Protein AF-A0A6G3XRB5-F1 (afdb_monomer)

Mean predicted aligned error: 2.48 Å

Sequence (233 aa):
ESYVLSGRMADSFVRLNTMAQAYRQQGTGLTGNTGLRDAVLTGLEHLNTQVYNDGQARYGNWYSWQIGAPQALLDVCVLMYDAIAPERRARYCAAVDHFVPDSAVASYTGTSTGANRVDLCRVLALRGVVGGSAAKIALARDALSPVFPLVTRGDGLYADGSFIQHTTVPYTGSYGSVMLGGLGLLFALLKGSAWEVTDPKRQVVFDAVENAWAPFLFNGLVMDSVAGRAISR

InterPro domains:
  IPR008929 Chondroitin AC/alginate lyase [G3DSA:1.50.10.100] (2-233)
  IPR008929 Chondroitin AC/alginate lyase [SSF48230] (6-233)
  IPR012970 Polysaccharide lyase 8, N-terminal alpha-helical [PF08124] (10-233)
  IPR038970 Polysaccharide lyase 8 [PTHR38481] (11-233)

Organism: NCBI:txid2706086

Foldseek 3Di:
DFQVVLVVLLVLLVVLLVLLCLCPDPPNVNPVPVVSLVVSQVSLVCSAVPPQFLVDDDTHDLCSQQFRNLLSLLSSCVSCVVVHDPVSLVRSLSSNCNSLPLVVLVDCDDQCHQLSVLRNLSSQLSSCVSVVNPVSNLSSLVSCLVQLDADPFFAHAHPQQFGDHPGHAQACQHSVVSRLVSVVVSQVVCPPHPSHNPNPSVVSSVVSVVRHFVVQDDPRDGDVSRNPPVVVD

Radius of gyration: 18.39 Å; Cα contacts (8 Å, |Δi|>4): 326; chains: 1; bounding box: 44×40×47 Å

Secondary structure (DSSP, 8-state):
-HHHHHHHHHHHHHHHHHHHHHHHSTTSS-TT-HHHHHHHHHHHHHHHHHTSSTTPPP-S-HHIIIIIHHHHHHHHHHHTGGGS-HHHHHHHHHHHHHHS-GGGGTSSSTTSSHHHHHHHHHHHHHHHHHTT-HHHHHHHHHTTGGGSS-BSSSSEEBTTS-EEETTTEE-IIIIIHHHHHHHHHHHHHHTTSTT----TTHHHHHHHIIIIIGGGEETTEEPGGGTGGGGG-

Nearest PDB structures (foldseek):
  2wda-assembly1_A  TM=9.994E-01  e=4.866E-22  Streptomyces violaceoruber
  2x03-assembly1_A  TM=9.430E-01  e=5.916E-22  Streptomyces coelicolor A3(2)
  1rwh-assembly1_A  TM=9.583E-01  e=2.646E-18  Paenarthrobacter aurescens
  1rw9-assembly1_A  TM=9.645E-01  e=3.725E-18  Paenarthrobacter aurescens
  8fnx-assembly1_A  TM=9.012E-01  e=1.079E-15  Cutibacterium acnes HL110PA3

pLDDT: mean 98.13, std 1.86, range [74.94, 98.94]

Solvent-accessible surface area (backbone atoms only — not comparable to full-atom values): 12400 Å² total; per-residue (Å²): 110,54,47,58,52,26,44,53,55,16,52,50,30,44,52,41,28,54,52,40,48,36,32,68,36,81,93,59,90,35,51,73,38,61,70,60,51,51,51,41,57,50,50,51,51,50,43,33,78,73,65,58,34,66,87,55,82,89,61,54,41,65,55,25,59,43,34,50,22,44,44,27,46,43,52,30,45,63,69,38,44,93,77,46,54,70,71,57,52,50,52,54,44,44,16,43,42,60,59,48,38,77,69,60,58,72,51,86,46,89,81,20,42,46,31,46,29,37,45,42,26,52,34,36,29,46,46,11,64,77,64,72,33,69,66,39,31,46,50,20,45,60,54,46,59,81,56,36,55,69,39,94,68,48,54,26,41,30,89,85,27,50,32,29,39,90,55,75,38,51,18,42,55,39,54,39,45,49,28,54,53,43,47,54,52,50,53,61,72,24,54,92,49,101,53,39,78,74,62,76,50,55,52,50,59,61,57,32,47,67,56,36,48,48,82,43,50,56,101,88,42,63,48,66,88,21,25,54,82,60,79,81,114

Structure (mmCIF, N/CA/C/O backbone):
data_AF-A0A6G3XRB5-F1
#
_entry.id   AF-A0A6G3XRB5-F1
#
loop_
_atom_site.group_PDB
_atom_site.id
_atom_site.type_symbol
_atom_site.label_atom_id
_atom_site.label_alt_id
_atom_site.label_comp_id
_atom_site.label_asym_id
_atom_site.label_entity_id
_atom_site.label_seq_id
_atom_site.pdbx_PDB_ins_code
_atom_site.Cartn_x
_atom_site.Cartn_y
_atom_site.Cartn_z
_atom_site.occupancy
_atom_site.B_iso_or_equiv
_atom_site.auth_seq_id
_atom_site.auth_comp_id
_atom_site.auth_asym_id
_atom_site.auth_atom_id
_atom_site.pdbx_PDB_model_num
ATOM 1 N N . GLU A 1 1 ? 14.505 14.590 14.395 1.00 74.94 1 GLU A N 1
ATOM 2 C CA . GLU A 1 1 ? 13.303 14.397 15.243 1.00 74.94 1 GLU A CA 1
ATOM 3 C C . GLU A 1 1 ? 12.030 14.121 14.442 1.00 74.94 1 GLU A C 1
ATOM 5 O O . GLU A 1 1 ? 11.463 13.050 14.606 1.00 74.94 1 GLU A O 1
ATOM 10 N N . SER A 1 2 ? 11.614 14.991 13.513 1.00 87.25 2 SER A N 1
ATOM 11 C CA . SER A 1 2 ? 10.353 14.824 12.754 1.00 87.25 2 SER A CA 1
ATOM 12 C C . SER A 1 2 ? 10.207 13.486 11.993 1.00 87.25 2 SER A C 1
ATOM 14 O O . SER A 1 2 ? 9.140 12.880 12.031 1.00 87.25 2 SER A O 1
ATOM 16 N N . TYR A 1 3 ? 11.282 12.956 11.387 1.00 92.69 3 TYR A N 1
ATOM 17 C CA . TYR A 1 3 ? 11.266 11.632 10.730 1.00 92.69 3 TYR A CA 1
ATOM 18 C C . TYR A 1 3 ? 11.006 10.479 11.713 1.00 92.69 3 TYR A C 1
ATOM 20 O O . TYR A 1 3 ? 10.279 9.539 11.391 1.00 92.69 3 TYR A O 1
ATOM 28 N N . VAL A 1 4 ? 11.569 10.568 12.922 1.00 95.38 4 VAL A N 1
ATOM 29 C CA . VAL A 1 4 ? 11.348 9.584 13.992 1.00 95.38 4 VAL A CA 1
ATOM 30 C C . VAL A 1 4 ? 9.899 9.651 14.464 1.00 95.38 4 VAL A C 1
ATOM 32 O O . VAL A 1 4 ? 9.275 8.613 14.650 1.00 95.38 4 VAL A O 1
ATOM 35 N N . LEU A 1 5 ? 9.338 10.856 14.605 1.00 95.88 5 LEU A N 1
ATOM 36 C CA . LEU A 1 5 ? 7.940 11.041 15.001 1.00 95.88 5 LEU A CA 1
ATOM 37 C C . LEU A 1 5 ? 6.971 10.464 13.961 1.00 95.88 5 LEU A C 1
ATOM 39 O O . LEU A 1 5 ? 6.085 9.696 14.326 1.00 95.88 5 LEU A O 1
ATOM 43 N N . SER A 1 6 ? 7.180 10.743 12.669 1.00 97.38 6 SER A N 1
ATOM 44 C CA . SER A 1 6 ? 6.361 10.143 11.606 1.00 97.38 6 SER A CA 1
ATOM 45 C C . SER A 1 6 ? 6.498 8.616 11.567 1.00 97.38 6 SER A C 1
ATOM 47 O O . SER A 1 6 ? 5.518 7.916 11.327 1.00 97.38 6 SER A O 1
ATOM 49 N N . GLY A 1 7 ? 7.693 8.084 11.856 1.00 97.69 7 GLY A N 1
ATOM 50 C CA . GLY A 1 7 ? 7.920 6.643 12.003 1.00 97.69 7 GLY A CA 1
ATOM 51 C C . GLY A 1 7 ? 7.103 6.043 13.148 1.00 97.69 7 GLY A C 1
ATOM 52 O O . GLY A 1 7 ? 6.315 5.134 12.923 1.00 97.69 7 GLY A O 1
ATOM 53 N N . ARG A 1 8 ? 7.193 6.629 14.349 1.00 97.62 8 ARG A N 1
ATOM 54 C CA . ARG A 1 8 ? 6.442 6.187 15.538 1.00 97.62 8 ARG A CA 1
ATOM 55 C C . ARG A 1 8 ? 4.925 6.238 15.348 1.00 97.62 8 ARG A C 1
ATOM 57 O O . ARG A 1 8 ? 4.211 5.393 15.888 1.00 97.62 8 ARG A O 1
ATOM 64 N N . MET A 1 9 ? 4.429 7.218 14.592 1.00 97.94 9 MET A N 1
ATOM 65 C CA . MET A 1 9 ? 3.017 7.288 14.211 1.00 97.94 9 MET A CA 1
ATOM 66 C C . MET A 1 9 ? 2.613 6.058 13.384 1.00 97.94 9 MET A C 1
ATOM 68 O O . MET A 1 9 ? 1.653 5.379 13.742 1.00 97.94 9 MET A O 1
ATOM 72 N N . ALA A 1 10 ? 3.383 5.711 12.347 1.00 98.38 10 ALA A N 1
ATOM 73 C CA . ALA A 1 10 ? 3.122 4.512 11.550 1.00 98.38 10 ALA A CA 1
ATOM 74 C C . ALA A 1 10 ? 3.240 3.224 12.390 1.00 98.38 10 ALA A C 1
ATOM 76 O O . ALA A 1 10 ? 2.353 2.374 12.329 1.00 98.38 10 ALA A O 1
ATOM 77 N N . ASP A 1 11 ? 4.263 3.117 13.244 1.00 98.56 11 ASP A N 1
ATOM 78 C CA . ASP A 1 11 ? 4.456 1.966 14.140 1.00 98.56 11 ASP A CA 1
ATOM 79 C C . ASP A 1 11 ? 3.278 1.771 15.109 1.00 98.56 11 ASP A C 1
ATOM 81 O O . ASP A 1 11 ? 2.946 0.644 15.479 1.00 98.56 11 ASP A O 1
ATOM 85 N N . SER A 1 12 ? 2.616 2.860 15.512 1.00 98.69 12 SER A N 1
ATOM 86 C CA . SER A 1 12 ? 1.428 2.789 16.367 1.00 98.69 12 SER A CA 1
ATOM 87 C C . SER A 1 12 ? 0.277 2.076 15.653 1.00 98.69 12 SER A C 1
ATOM 89 O O . SER A 1 12 ? -0.332 1.182 16.238 1.00 98.69 12 SER A O 1
ATOM 91 N N . PHE A 1 13 ? 0.033 2.374 14.372 1.00 98.88 13 PHE A N 1
ATOM 92 C CA . PHE A 1 13 ? -0.949 1.632 13.573 1.00 98.88 13 PHE A CA 1
ATOM 93 C C . PHE A 1 13 ? -0.545 0.171 13.357 1.00 98.88 13 PHE A C 1
ATOM 95 O O . PHE A 1 13 ? -1.403 -0.706 13.422 1.00 98.88 13 PHE A O 1
ATOM 102 N N . VAL A 1 14 ? 0.747 -0.119 13.169 1.00 98.81 14 VAL A N 1
ATOM 103 C CA . VAL A 1 14 ? 1.240 -1.505 13.056 1.00 98.81 14 VAL A CA 1
ATOM 104 C C . VAL A 1 14 ? 0.936 -2.304 14.327 1.00 98.81 14 VAL A C 1
ATOM 106 O O . VAL A 1 14 ? 0.430 -3.419 14.238 1.00 98.81 14 VAL A O 1
ATOM 109 N N . ARG A 1 15 ? 1.153 -1.729 15.517 1.00 98.94 15 ARG A N 1
ATOM 110 C CA . ARG A 1 15 ? 0.808 -2.387 16.793 1.00 98.94 15 ARG A CA 1
ATOM 111 C C . ARG A 1 15 ? -0.693 -2.633 16.933 1.00 98.94 15 ARG A C 1
ATOM 113 O O . ARG A 1 15 ? -1.093 -3.708 17.375 1.00 98.94 15 ARG A O 1
ATOM 120 N N . LEU A 1 16 ? -1.522 -1.671 16.522 1.00 98.94 16 LEU A N 1
ATOM 121 C CA . LEU A 1 16 ? -2.977 -1.844 16.496 1.00 98.94 16 LEU A CA 1
ATOM 122 C C . LEU A 1 16 ? -3.398 -2.951 15.518 1.00 98.94 16 LEU A C 1
ATOM 124 O O . LEU A 1 16 ? -4.294 -3.728 15.841 1.00 98.94 16 LEU A O 1
ATOM 128 N N . ASN A 1 17 ? -2.720 -3.088 14.374 1.00 98.88 17 ASN A N 1
ATOM 129 C CA . ASN A 1 17 ? -2.928 -4.199 13.442 1.00 98.88 17 ASN A CA 1
ATOM 130 C C . ASN A 1 17 ? -2.580 -5.552 14.077 1.00 98.88 17 ASN A C 1
ATOM 132 O O . ASN A 1 17 ? -3.391 -6.473 14.024 1.00 98.88 17 ASN A O 1
ATOM 136 N N . THR A 1 18 ? -1.446 -5.665 14.776 1.00 98.88 18 THR A N 1
ATOM 137 C CA . THR A 1 18 ? -1.104 -6.882 15.535 1.00 98.88 18 THR A CA 1
ATOM 138 C C . THR A 1 18 ? -2.191 -7.241 16.555 1.00 98.88 18 THR A C 1
ATOM 140 O O . THR A 1 18 ? -2.587 -8.401 16.663 1.00 98.88 18 THR A O 1
ATOM 143 N N . MET A 1 19 ? -2.721 -6.253 17.282 1.00 98.88 19 MET A N 1
ATOM 144 C CA . MET A 1 19 ? -3.814 -6.461 18.239 1.00 98.88 19 MET A CA 1
ATOM 145 C C . MET A 1 19 ? -5.116 -6.899 17.547 1.00 98.88 19 MET A C 1
ATOM 147 O O . MET A 1 19 ? -5.782 -7.821 18.018 1.00 98.88 19 MET A O 1
ATOM 151 N N . ALA A 1 20 ? -5.464 -6.297 16.407 1.00 98.81 20 ALA A N 1
ATOM 152 C CA . ALA A 1 20 ? -6.630 -6.684 15.614 1.00 98.81 20 ALA A CA 1
ATOM 153 C C . ALA A 1 20 ? -6.511 -8.123 15.075 1.00 98.81 20 AL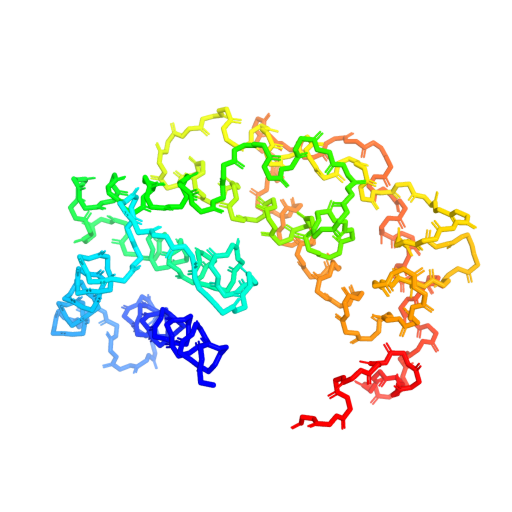A A C 1
ATOM 155 O O . ALA A 1 20 ? -7.478 -8.886 15.118 1.00 98.81 20 ALA A O 1
ATOM 156 N N . GLN A 1 21 ? -5.318 -8.530 14.632 1.00 98.81 21 GLN A N 1
ATOM 157 C CA . GLN A 1 21 ? -5.034 -9.910 14.233 1.00 98.81 21 GLN A CA 1
ATOM 158 C C . GLN A 1 21 ? -5.168 -10.874 15.416 1.00 98.81 21 GLN A C 1
ATOM 160 O O . GLN A 1 21 ? -5.816 -11.911 15.284 1.00 98.81 21 GLN A O 1
ATOM 165 N N . ALA A 1 22 ? -4.626 -10.526 16.589 1.00 98.69 22 ALA A N 1
ATOM 166 C CA . ALA A 1 22 ? -4.772 -11.335 17.799 1.00 98.69 22 ALA A CA 1
ATOM 167 C C . ALA A 1 22 ? -6.248 -11.515 18.204 1.00 98.69 22 ALA A C 1
ATOM 169 O O . ALA A 1 22 ? -6.645 -12.602 18.622 1.00 98.69 22 ALA A O 1
ATOM 170 N N . TYR A 1 23 ? -7.069 -10.478 18.018 1.00 98.62 23 TYR A N 1
ATOM 171 C CA . TYR A 1 23 ? -8.513 -10.519 18.252 1.00 98.62 23 TYR A CA 1
ATOM 172 C C . TYR A 1 23 ? -9.275 -11.407 17.247 1.00 98.62 23 TYR A C 1
ATOM 174 O O . TYR A 1 23 ? -10.257 -12.047 17.626 1.00 98.62 23 TYR A O 1
ATOM 182 N N . ARG A 1 24 ? -8.860 -11.456 15.971 1.00 97.75 24 ARG A N 1
ATOM 183 C CA . ARG A 1 24 ? -9.587 -12.173 14.899 1.00 97.75 24 ARG A CA 1
ATOM 184 C C . ARG A 1 24 ? -9.125 -13.604 14.648 1.00 97.75 24 ARG A C 1
ATOM 186 O O . ARG A 1 24 ? -9.934 -14.421 14.215 1.00 97.75 24 ARG A O 1
ATOM 193 N N . GLN A 1 25 ? -7.854 -13.907 14.876 1.00 98.00 25 GLN A N 1
ATOM 194 C CA . GLN A 1 25 ? -7.292 -15.222 14.577 1.00 98.00 25 GLN A CA 1
ATOM 195 C C . GLN A 1 25 ? -7.549 -16.199 15.723 1.00 98.00 25 GLN A C 1
ATOM 197 O O . GLN A 1 25 ? -7.483 -15.833 16.895 1.00 98.00 25 GLN A O 1
ATOM 202 N N . GLN A 1 26 ? -7.828 -17.454 15.375 1.00 97.94 26 GLN A N 1
ATOM 203 C CA . GLN A 1 26 ? -7.944 -18.547 16.340 1.00 97.94 26 GLN A CA 1
ATOM 204 C C . GLN A 1 26 ? -6.571 -18.895 16.934 1.00 97.94 26 GLN A C 1
ATOM 206 O O . GLN A 1 26 ? -5.541 -18.676 16.301 1.00 97.94 26 GLN A O 1
ATOM 211 N N . GLY A 1 27 ? -6.556 -19.459 18.145 1.00 97.06 27 GLY A N 1
ATOM 212 C CA . GLY A 1 27 ? -5.331 -19.963 18.783 1.00 97.06 27 GLY A CA 1
ATOM 213 C C . GLY A 1 27 ? -4.433 -18.897 19.422 1.00 97.06 27 GLY A C 1
ATOM 214 O O . GLY A 1 27 ? -3.348 -19.219 19.891 1.00 97.06 27 GLY A O 1
ATOM 215 N N . THR A 1 28 ? -4.877 -17.639 19.485 1.00 98.12 28 THR A N 1
ATOM 216 C CA . THR A 1 28 ? -4.097 -16.524 20.057 1.00 98.12 28 THR A CA 1
ATOM 217 C C . THR A 1 28 ? -4.277 -16.372 21.570 1.00 98.12 28 THR A C 1
ATOM 219 O O . THR A 1 28 ? -3.567 -15.592 22.196 1.00 98.12 28 THR A O 1
ATOM 222 N N . GLY A 1 29 ? -5.278 -17.043 22.156 1.00 98.12 29 GLY A N 1
ATOM 223 C CA . GLY A 1 29 ? -5.736 -16.803 23.532 1.00 98.12 29 GLY A CA 1
ATOM 224 C C . GLY A 1 29 ? -6.485 -15.474 23.725 1.00 98.12 29 GLY A C 1
ATOM 225 O O . GLY A 1 29 ? -6.979 -15.200 24.815 1.00 98.12 29 GLY A O 1
ATOM 226 N N . LEU A 1 30 ? -6.596 -14.658 22.670 1.00 98.38 30 LEU A N 1
ATOM 227 C CA . LEU A 1 30 ? -7.246 -13.342 22.668 1.00 98.38 30 LEU A CA 1
ATOM 228 C C . LEU A 1 30 ? -8.381 -13.247 21.637 1.00 98.38 30 LEU A C 1
ATOM 230 O O . LEU A 1 30 ? -8.972 -12.179 21.459 1.00 98.38 30 LEU A O 1
ATOM 234 N N . THR A 1 31 ? -8.705 -14.356 20.972 1.00 98.50 31 THR A N 1
ATOM 235 C CA . THR A 1 31 ? -9.761 -14.431 19.965 1.00 98.50 31 THR A CA 1
ATOM 236 C C . THR A 1 31 ? -11.100 -13.988 20.555 1.00 98.50 31 THR A C 1
ATOM 238 O O . THR A 1 31 ? -11.574 -14.560 21.535 1.00 98.50 31 THR A O 1
ATOM 241 N N . GLY A 1 32 ? -11.716 -12.954 19.979 1.00 97.81 32 GLY A N 1
ATOM 242 C CA . GLY A 1 32 ? -12.991 -12.415 20.464 1.00 97.81 32 GLY A CA 1
ATOM 243 C C . GLY A 1 32 ? -12.918 -11.650 21.795 1.00 97.81 32 GLY A C 1
ATOM 244 O O . GLY A 1 32 ? -13.961 -11.265 22.320 1.00 97.81 32 GLY A O 1
ATOM 245 N N . ASN A 1 33 ? -11.725 -11.385 22.344 1.00 98.62 33 ASN A N 1
ATOM 246 C CA . ASN A 1 33 ? -11.578 -10.647 23.600 1.00 98.62 33 ASN A CA 1
ATOM 247 C C . ASN A 1 33 ? -12.061 -9.188 23.452 1.00 98.62 33 ASN A C 1
ATOM 249 O O . ASN A 1 33 ? -11.469 -8.388 22.724 1.00 98.62 33 ASN A O 1
ATOM 253 N N . THR A 1 34 ? -13.130 -8.829 24.166 1.00 98.31 34 THR A N 1
ATOM 254 C CA . THR A 1 34 ? -13.762 -7.503 24.073 1.00 98.31 34 THR A CA 1
ATOM 255 C C . THR A 1 34 ? -12.896 -6.384 24.644 1.00 98.31 34 THR A C 1
ATOM 257 O O . THR A 1 34 ? -12.884 -5.296 24.079 1.00 98.31 34 THR A O 1
ATOM 260 N N . GLY A 1 35 ? -12.108 -6.648 25.688 1.00 98.69 35 GLY A N 1
ATOM 261 C CA . GLY A 1 35 ? -11.153 -5.674 26.221 1.00 98.69 35 GLY A CA 1
ATOM 262 C C . GLY A 1 35 ? -10.073 -5.304 25.199 1.00 98.69 35 GLY A C 1
ATOM 263 O O . GLY A 1 35 ? -9.759 -4.127 25.026 1.00 98.69 35 GLY A O 1
ATOM 264 N N . LEU A 1 36 ? -9.555 -6.290 24.456 1.00 98.75 36 LEU A N 1
ATOM 265 C CA . LEU A 1 36 ? -8.604 -6.054 23.369 1.00 98.75 36 LEU A CA 1
ATOM 266 C C . LEU A 1 36 ? -9.247 -5.274 22.219 1.00 98.75 36 LEU A C 1
ATOM 268 O O . LEU A 1 36 ? -8.650 -4.320 21.723 1.00 98.75 36 LEU A O 1
ATOM 272 N N . ARG A 1 37 ? -10.474 -5.643 21.824 1.00 98.75 37 ARG A N 1
ATOM 273 C CA . ARG A 1 37 ? -11.255 -4.896 20.829 1.00 98.75 37 ARG A CA 1
ATOM 274 C C . ARG A 1 37 ? -11.366 -3.424 21.225 1.00 98.75 37 ARG A C 1
ATOM 276 O O . ARG A 1 37 ? -11.037 -2.554 20.424 1.00 98.75 37 ARG A O 1
ATOM 283 N N . ASP A 1 38 ? -11.788 -3.148 22.455 1.00 98.81 38 ASP A N 1
ATOM 284 C CA . ASP A 1 38 ? -12.021 -1.785 22.938 1.00 98.81 38 ASP A CA 1
ATOM 285 C C . ASP A 1 38 ? -10.713 -0.981 23.025 1.00 98.81 38 ASP A C 1
ATOM 287 O O . ASP A 1 38 ? -10.691 0.207 22.688 1.00 98.81 38 ASP A O 1
ATOM 291 N N . ALA A 1 39 ? -9.596 -1.633 23.369 1.00 98.88 39 ALA A N 1
ATOM 292 C CA . ALA A 1 39 ? -8.267 -1.028 23.325 1.00 98.88 39 ALA A CA 1
ATOM 293 C C . ALA A 1 39 ? -7.848 -0.640 21.897 1.00 98.88 39 ALA A C 1
ATOM 295 O O . ALA A 1 39 ? -7.346 0.468 21.693 1.00 98.88 39 ALA A O 1
ATOM 296 N N . VAL A 1 40 ? -8.101 -1.496 20.895 1.00 98.88 40 VAL A N 1
ATOM 297 C CA . VAL A 1 40 ? -7.822 -1.152 19.490 1.00 98.88 40 VAL A CA 1
ATOM 298 C C . VAL A 1 40 ? -8.668 0.037 19.042 1.00 98.88 40 VAL A C 1
ATOM 300 O O . VAL A 1 40 ? -8.128 0.999 18.499 1.00 98.88 40 VAL A O 1
ATOM 303 N N . LEU A 1 41 ? -9.977 0.014 19.314 1.00 98.88 41 LEU A N 1
ATOM 304 C CA . LEU A 1 41 ? -10.887 1.102 18.938 1.00 98.88 41 LEU A CA 1
ATOM 305 C C . LEU A 1 41 ? -10.505 2.434 19.599 1.00 98.88 41 LEU A C 1
ATOM 307 O O . LEU A 1 41 ? -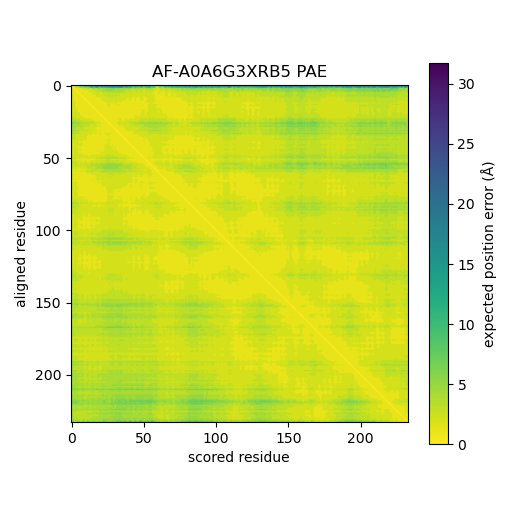10.596 3.485 18.964 1.00 98.88 41 LEU A O 1
ATOM 311 N N . THR A 1 42 ? -10.056 2.392 20.854 1.00 98.81 42 THR A N 1
ATOM 312 C CA . THR A 1 42 ? -9.562 3.570 21.580 1.00 98.81 42 THR A CA 1
ATOM 313 C C . THR A 1 42 ? -8.270 4.100 20.960 1.00 98.81 42 THR A C 1
ATOM 315 O O . THR A 1 42 ? -8.140 5.304 20.745 1.00 98.81 42 THR A O 1
ATOM 318 N N . GLY A 1 43 ? -7.332 3.213 20.615 1.00 98.81 43 GLY A N 1
ATOM 319 C CA . GLY A 1 43 ? -6.079 3.586 19.959 1.00 98.81 43 GLY A CA 1
ATOM 320 C C . GLY A 1 43 ? -6.290 4.219 18.581 1.00 98.81 43 GLY A C 1
ATOM 321 O O . GLY A 1 43 ? -5.684 5.248 18.287 1.00 98.81 43 GLY A O 1
ATOM 322 N N . LEU A 1 44 ? -7.186 3.657 17.761 1.00 98.88 44 LEU A N 1
ATOM 323 C CA . LEU A 1 44 ? -7.545 4.232 16.460 1.00 98.88 44 LEU A CA 1
ATOM 324 C C . LEU A 1 44 ? -8.154 5.629 16.601 1.00 98.88 44 LEU A C 1
ATOM 326 O O . LEU A 1 44 ? -7.770 6.541 15.872 1.00 98.88 44 LEU A O 1
ATOM 330 N N . GLU A 1 45 ? -9.081 5.809 17.545 1.00 98.69 45 GLU A N 1
ATOM 331 C CA . GLU A 1 45 ? -9.708 7.110 17.785 1.00 98.69 45 GLU A CA 1
ATOM 332 C C . GLU A 1 45 ? -8.688 8.146 18.268 1.00 98.69 45 GLU A C 1
ATOM 334 O O . GLU A 1 45 ? -8.677 9.278 17.784 1.00 98.69 45 GLU A O 1
ATOM 339 N N . HIS A 1 46 ? -7.779 7.763 19.165 1.00 98.69 46 HIS A N 1
ATOM 340 C CA . HIS A 1 46 ? -6.707 8.647 19.611 1.00 98.69 46 HIS A CA 1
ATOM 341 C C . HIS A 1 46 ? -5.796 9.064 18.447 1.00 98.69 46 HIS A C 1
ATOM 343 O O . HIS A 1 46 ? -5.565 10.253 18.242 1.00 98.69 46 HIS A O 1
ATOM 349 N N . LEU A 1 47 ? -5.320 8.109 17.641 1.00 98.56 47 LEU A N 1
ATOM 350 C CA . LEU A 1 47 ? -4.449 8.421 16.506 1.00 98.56 47 LEU A CA 1
ATOM 351 C C . LEU A 1 47 ? -5.155 9.286 15.464 1.00 98.56 47 LEU A C 1
ATOM 353 O O . LEU A 1 47 ? -4.551 10.239 14.978 1.00 98.56 47 LEU A O 1
ATOM 357 N N . ASN A 1 48 ? -6.417 8.998 15.138 1.00 98.69 48 ASN A N 1
ATOM 358 C CA . ASN A 1 48 ? -7.172 9.809 14.190 1.00 98.69 48 ASN A CA 1
ATOM 359 C C . ASN A 1 48 ? -7.371 11.232 14.719 1.00 98.69 48 ASN A C 1
ATOM 361 O O . ASN A 1 48 ? -6.987 12.183 14.050 1.00 98.69 48 ASN A O 1
ATOM 365 N N . THR A 1 49 ? -7.877 11.395 15.942 1.00 98.12 49 THR A N 1
ATOM 366 C CA . THR A 1 49 ? -8.159 12.728 16.502 1.00 98.12 49 THR A CA 1
ATOM 367 C C . THR A 1 49 ? -6.907 13.580 16.711 1.00 98.12 49 THR A C 1
ATOM 369 O O . THR A 1 49 ? -6.985 14.794 16.560 1.00 98.12 49 THR A O 1
ATOM 372 N N . GLN A 1 50 ? -5.762 12.973 17.039 1.00 97.50 50 GLN A N 1
ATOM 373 C CA . GLN A 1 50 ? -4.556 13.721 17.412 1.00 97.50 50 GLN A CA 1
ATOM 374 C C . GLN A 1 50 ? -3.512 13.849 16.298 1.00 97.50 50 GLN A C 1
ATOM 376 O O . GLN A 1 50 ? -2.730 14.797 16.323 1.00 97.50 50 GLN A O 1
ATOM 381 N N . VAL A 1 51 ? -3.427 12.893 15.362 1.00 96.88 51 VAL A N 1
ATOM 382 C CA . VAL A 1 51 ? -2.267 12.806 14.452 1.00 96.88 51 VAL A CA 1
ATOM 383 C C . VAL A 1 51 ? -2.638 12.519 12.998 1.00 96.88 51 VAL A C 1
ATOM 385 O O . VAL A 1 51 ? -2.138 13.195 12.108 1.00 96.88 51 VAL A O 1
ATOM 388 N N . TYR A 1 52 ? -3.472 11.517 12.725 1.00 98.56 52 TYR A N 1
ATOM 389 C CA . TYR A 1 52 ? -3.773 11.045 11.369 1.00 98.56 52 TYR A CA 1
ATOM 390 C C . TYR A 1 52 ? -5.237 11.339 11.000 1.00 98.56 52 TYR A C 1
ATOM 392 O O . TYR A 1 52 ? -6.089 10.446 10.993 1.00 98.56 52 TYR A O 1
ATOM 400 N N . ASN A 1 53 ? -5.524 12.613 10.720 1.00 98.62 53 ASN A N 1
ATOM 401 C CA . ASN A 1 53 ? -6.818 13.122 10.247 1.00 98.62 53 ASN A CA 1
ATOM 402 C C . ASN A 1 53 ? -6.664 14.026 9.015 1.00 98.62 53 ASN A C 1
ATOM 404 O O . ASN A 1 53 ? -5.560 14.417 8.641 1.00 98.62 53 ASN A O 1
ATOM 408 N N . ASP A 1 54 ? -7.800 14.357 8.408 1.00 97.81 54 ASP A N 1
ATOM 409 C CA . ASP A 1 54 ? -7.951 15.194 7.215 1.00 97.81 54 ASP A CA 1
ATOM 410 C C . ASP A 1 54 ? -7.707 16.699 7.446 1.00 97.81 54 ASP A C 1
ATOM 412 O O . ASP A 1 54 ? -7.623 17.464 6.489 1.00 97.81 54 ASP A O 1
ATOM 416 N N . GLY A 1 55 ? -7.528 17.135 8.696 1.00 97.00 55 GLY A N 1
ATOM 417 C CA . GLY A 1 55 ? -7.121 18.500 9.040 1.00 97.00 55 GLY A CA 1
ATOM 418 C C . GLY A 1 55 ? -5.611 18.681 9.220 1.00 97.00 55 GLY A C 1
ATOM 419 O O . GLY A 1 55 ? -5.143 19.807 9.397 1.00 97.00 55 GLY A O 1
ATOM 420 N N . GLN A 1 56 ? -4.828 17.599 9.198 1.00 96.06 56 GLN A N 1
ATOM 421 C CA . GLN A 1 56 ? -3.429 17.633 9.617 1.00 96.06 56 GLN A CA 1
ATOM 422 C C . GLN A 1 56 ? -2.459 17.775 8.436 1.00 96.06 56 GLN A C 1
ATOM 424 O O . GLN A 1 56 ? -2.512 17.037 7.454 1.00 96.06 56 GLN A O 1
ATOM 429 N N . ALA A 1 57 ? -1.487 18.682 8.556 1.00 96.44 57 ALA A N 1
ATOM 430 C CA . ALA A 1 57 ? -0.368 18.753 7.620 1.00 96.44 57 ALA A CA 1
ATOM 431 C C . ALA A 1 57 ? 0.670 17.662 7.915 1.00 96.44 57 ALA A C 1
ATOM 433 O O . ALA A 1 57 ? 1.021 17.397 9.071 1.00 96.44 57 ALA A O 1
ATOM 434 N N . ARG A 1 58 ? 1.207 17.066 6.848 1.00 95.94 58 ARG A N 1
ATOM 435 C CA . ARG A 1 58 ? 2.268 16.064 6.934 1.00 95.94 58 ARG A CA 1
ATOM 436 C C . ARG A 1 58 ? 3.570 16.662 7.469 1.00 95.94 58 ARG A C 1
ATOM 438 O O . ARG A 1 58 ? 3.973 17.746 7.062 1.00 95.94 58 ARG A O 1
ATOM 445 N N . TYR A 1 59 ? 4.295 15.884 8.266 1.00 96.81 59 TYR A N 1
ATOM 446 C CA . TYR A 1 59 ? 5.669 16.178 8.676 1.00 96.81 59 TYR A CA 1
ATOM 447 C C . TYR A 1 59 ? 6.573 14.945 8.548 1.00 96.81 59 TYR A C 1
ATOM 449 O O . TYR A 1 59 ? 6.102 13.809 8.523 1.00 96.81 59 TYR A O 1
ATOM 457 N N . GLY A 1 60 ? 7.886 15.149 8.502 1.00 97.69 60 GLY A N 1
ATOM 458 C CA . GLY A 1 60 ? 8.850 14.051 8.506 1.00 97.69 60 GLY A CA 1
ATOM 459 C C . GLY A 1 60 ? 8.821 13.224 7.220 1.00 97.69 60 GLY A C 1
ATOM 460 O O . GLY A 1 60 ? 8.782 13.767 6.117 1.00 97.69 60 GLY A O 1
ATOM 461 N N . ASN A 1 61 ? 8.876 11.902 7.356 1.00 98.00 61 ASN A N 1
ATOM 462 C CA . ASN A 1 61 ? 8.990 10.999 6.219 1.00 98.00 61 ASN A CA 1
ATOM 463 C C . ASN A 1 61 ? 7.642 10.812 5.510 1.00 98.00 61 ASN A C 1
ATOM 465 O O . ASN A 1 61 ? 6.706 10.276 6.100 1.00 98.00 61 ASN A O 1
ATOM 469 N N . TRP A 1 62 ? 7.565 11.163 4.223 1.00 98.31 62 TRP A N 1
ATOM 470 C CA . TRP A 1 62 ? 6.358 11.002 3.407 1.00 98.31 62 TRP A CA 1
ATOM 471 C C . TRP A 1 62 ? 5.790 9.575 3.436 1.00 98.31 62 TRP A C 1
ATOM 473 O O . TRP A 1 62 ? 4.573 9.405 3.527 1.00 98.31 62 TRP A O 1
ATOM 483 N N . TYR A 1 63 ? 6.675 8.571 3.433 1.00 98.50 63 TYR A N 1
ATOM 484 C CA . TYR A 1 63 ? 6.323 7.152 3.410 1.00 98.50 63 TYR A CA 1
ATOM 485 C C . TYR A 1 63 ? 5.431 6.770 4.593 1.00 98.50 63 TYR A C 1
ATOM 487 O O . TYR A 1 63 ? 4.454 6.045 4.427 1.00 98.50 63 TYR A O 1
ATOM 495 N N . SER A 1 64 ? 5.721 7.299 5.786 1.00 98.69 64 SER A N 1
ATOM 496 C CA . SER A 1 64 ? 4.937 7.011 6.988 1.00 98.69 64 SER A CA 1
ATOM 497 C C . SER A 1 64 ? 3.473 7.411 6.832 1.00 98.69 64 SER A C 1
ATOM 499 O O . SER A 1 64 ? 2.602 6.716 7.337 1.00 98.69 64 SER A O 1
ATOM 501 N N . TRP A 1 65 ? 3.198 8.500 6.114 1.00 98.75 65 TRP A N 1
ATOM 502 C CA . TRP A 1 65 ? 1.851 9.053 5.972 1.00 98.75 65 TRP A CA 1
ATOM 503 C C . TRP A 1 65 ? 1.077 8.486 4.796 1.00 98.75 65 TRP A C 1
ATOM 505 O O . TRP A 1 65 ? -0.146 8.423 4.859 1.00 98.75 65 TRP A O 1
ATOM 515 N N . GLN A 1 66 ? 1.776 8.119 3.723 1.00 98.88 66 GLN A N 1
ATOM 516 C CA . GLN A 1 66 ? 1.136 7.699 2.476 1.00 98.88 66 GLN A CA 1
ATOM 517 C C . GLN A 1 66 ? 1.150 6.185 2.263 1.00 98.88 66 GLN A C 1
ATOM 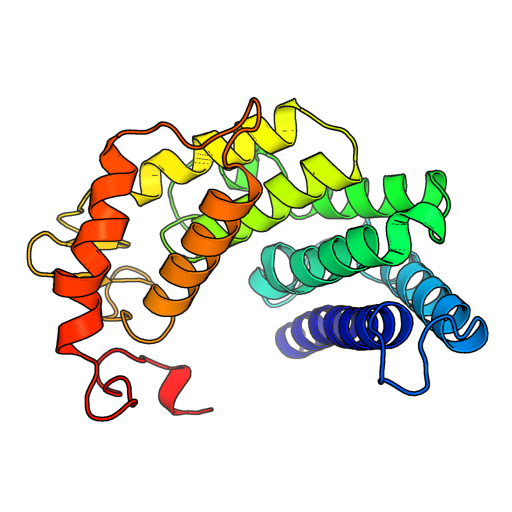519 O O . GLN A 1 66 ? 0.373 5.689 1.458 1.00 98.88 66 GLN A O 1
ATOM 524 N N . ILE A 1 67 ? 2.013 5.453 2.971 1.00 98.88 67 ILE A N 1
ATOM 525 C CA . ILE A 1 67 ? 2.159 4.002 2.821 1.00 98.88 67 ILE A CA 1
ATOM 526 C C . ILE A 1 67 ? 2.067 3.317 4.187 1.00 98.88 67 ILE A C 1
ATOM 528 O O . ILE A 1 67 ? 1.098 2.610 4.444 1.00 98.88 67 ILE A O 1
ATOM 532 N N . GLY A 1 68 ? 3.016 3.570 5.094 1.00 98.50 68 GLY A N 1
ATOM 533 C CA . GLY A 1 68 ? 3.142 2.812 6.346 1.00 98.50 68 GLY A CA 1
ATOM 534 C C . GLY A 1 68 ? 1.888 2.844 7.230 1.00 98.50 68 GLY A C 1
ATOM 535 O O . GLY A 1 68 ? 1.289 1.804 7.499 1.00 98.50 68 GLY A O 1
ATOM 536 N N . ALA A 1 69 ? 1.471 4.037 7.661 1.00 98.81 69 ALA A N 1
ATOM 537 C CA . ALA A 1 69 ? 0.274 4.209 8.481 1.00 98.81 69 ALA A CA 1
ATOM 538 C C . ALA A 1 69 ? -1.027 3.786 7.775 1.00 98.81 69 ALA A C 1
ATOM 540 O O . ALA A 1 69 ? -1.760 2.987 8.360 1.00 98.81 69 ALA A O 1
ATOM 541 N N . PRO A 1 70 ? -1.341 4.251 6.544 1.00 98.88 70 PRO A N 1
ATOM 542 C CA . PRO A 1 70 ? -2.616 3.918 5.918 1.00 98.88 70 PRO A CA 1
ATOM 543 C C . PRO A 1 70 ? -2.758 2.431 5.588 1.00 98.88 70 PRO A C 1
ATOM 545 O O . PRO A 1 70 ? -3.862 1.911 5.712 1.00 98.88 70 PRO A O 1
ATOM 548 N N . GLN A 1 71 ? -1.683 1.718 5.228 1.00 98.88 71 GLN A N 1
ATOM 549 C CA . GLN A 1 71 ? -1.767 0.267 5.029 1.00 98.88 71 GLN A CA 1
ATOM 550 C C . GLN A 1 71 ? -2.185 -0.447 6.321 1.00 98.88 71 GLN A C 1
ATOM 552 O O . GLN A 1 71 ? -3.152 -1.204 6.314 1.00 98.88 71 GLN A O 1
ATOM 557 N N . ALA A 1 72 ? -1.518 -0.155 7.443 1.00 98.88 72 ALA A N 1
ATOM 558 C CA . ALA A 1 72 ? -1.853 -0.766 8.727 1.00 98.88 72 ALA A CA 1
ATOM 559 C C . ALA A 1 72 ? -3.246 -0.344 9.237 1.00 98.88 72 ALA A C 1
ATOM 561 O O . ALA A 1 72 ? -3.991 -1.180 9.743 1.00 98.88 72 ALA A O 1
ATOM 562 N N . LEU A 1 73 ? -3.629 0.926 9.067 1.00 98.94 73 LEU A N 1
ATOM 563 C CA . LEU A 1 73 ? -4.967 1.423 9.403 1.00 98.94 73 LEU A CA 1
ATOM 564 C C . LEU A 1 73 ? -6.062 0.684 8.620 1.00 98.94 73 LEU A C 1
ATOM 566 O O . LEU A 1 73 ? -7.063 0.268 9.203 1.00 98.94 73 LEU A O 1
ATOM 570 N N . LEU A 1 74 ? -5.889 0.523 7.308 1.00 98.94 74 LEU A N 1
ATOM 571 C CA . LEU A 1 74 ? -6.880 -0.133 6.459 1.00 98.94 74 LEU A CA 1
ATOM 572 C C . LEU A 1 74 ? -6.974 -1.635 6.746 1.00 98.94 74 LEU A C 1
ATOM 574 O O . LEU A 1 74 ? -8.087 -2.157 6.787 1.00 98.94 74 LEU A O 1
ATOM 578 N N . ASP A 1 75 ? -5.856 -2.306 7.036 1.00 98.88 75 ASP A N 1
ATOM 579 C CA . ASP A 1 75 ? -5.863 -3.703 7.492 1.00 98.88 75 ASP A CA 1
ATOM 580 C C . ASP A 1 75 ? -6.683 -3.857 8.789 1.00 98.88 75 ASP A C 1
ATOM 582 O O . ASP A 1 75 ? -7.543 -4.737 8.881 1.00 98.88 75 ASP A O 1
ATOM 586 N N . VAL A 1 76 ? -6.500 -2.957 9.768 1.00 98.94 76 VAL A N 1
ATOM 587 C CA . VAL A 1 76 ? -7.320 -2.935 10.996 1.00 98.94 76 VAL A CA 1
ATOM 588 C C . VAL A 1 76 ? -8.796 -2.713 10.665 1.00 98.94 76 VAL A C 1
ATOM 590 O O . VAL A 1 76 ? -9.658 -3.397 11.220 1.00 98.94 76 VAL A O 1
ATOM 593 N N . CYS A 1 77 ? -9.105 -1.790 9.748 1.00 98.88 77 CYS A N 1
ATOM 594 C CA . CYS A 1 77 ? -10.482 -1.521 9.335 1.00 98.88 77 CYS A CA 1
ATOM 595 C C . CYS A 1 77 ? -11.153 -2.743 8.700 1.00 98.88 77 CYS A C 1
ATOM 597 O O . CYS A 1 77 ? -12.337 -2.962 8.941 1.00 98.88 77 CYS A O 1
ATOM 599 N N . VAL A 1 78 ? -10.419 -3.546 7.925 1.00 98.62 78 VAL A N 1
ATOM 600 C CA . VAL A 1 78 ? -10.926 -4.809 7.367 1.00 98.62 78 VAL A CA 1
ATOM 601 C C . VAL A 1 78 ? -11.149 -5.836 8.478 1.00 98.62 78 VAL A C 1
ATOM 603 O O . VAL A 1 78 ? -12.229 -6.413 8.580 1.00 98.62 78 VAL A O 1
ATOM 606 N N . LEU A 1 79 ? -10.158 -6.044 9.350 1.00 98.69 79 LEU A N 1
ATOM 607 C CA . LEU A 1 79 ? -10.228 -7.043 10.423 1.00 98.69 79 LEU A CA 1
ATOM 608 C C . LEU A 1 79 ? -11.324 -6.745 11.455 1.00 98.69 79 LEU A C 1
ATOM 610 O O . LEU A 1 79 ? -11.892 -7.668 12.039 1.00 98.69 79 LEU A O 1
ATOM 614 N N . MET A 1 80 ? -11.613 -5.467 11.692 1.00 98.44 80 MET A N 1
ATOM 615 C CA . MET A 1 80 ? -12.541 -5.002 12.724 1.00 98.44 80 MET A CA 1
ATOM 616 C C . MET A 1 80 ? -13.765 -4.283 12.154 1.00 98.44 80 MET A C 1
ATOM 618 O O . MET A 1 80 ? -14.403 -3.523 12.880 1.00 98.44 80 MET A O 1
ATOM 622 N N . TYR A 1 81 ? -14.103 -4.520 10.883 1.00 98.50 81 TYR A N 1
ATOM 623 C CA . TYR A 1 81 ? -15.118 -3.755 10.154 1.00 98.50 81 TYR A CA 1
ATOM 624 C C . TYR A 1 81 ? -16.422 -3.572 10.942 1.00 98.50 81 TYR A C 1
ATOM 626 O O . TYR A 1 81 ? -16.839 -2.439 11.179 1.00 98.50 81 TYR A O 1
ATOM 634 N N . ASP A 1 82 ? -16.999 -4.669 11.438 1.00 97.06 82 ASP A N 1
ATOM 635 C CA . ASP A 1 82 ? -18.271 -4.664 12.177 1.00 97.06 82 ASP A CA 1
ATOM 636 C C . ASP A 1 82 ? -18.169 -4.036 13.576 1.00 97.06 82 ASP A C 1
ATOM 638 O O . ASP A 1 82 ? -19.164 -3.570 14.126 1.00 97.06 82 ASP A O 1
ATOM 642 N N . ALA A 1 83 ? -16.971 -4.014 14.165 1.00 98.06 83 ALA A N 1
ATOM 643 C CA . ALA A 1 83 ? -16.732 -3.436 15.487 1.00 98.06 83 ALA A CA 1
ATOM 644 C C . ALA A 1 83 ? -16.479 -1.920 15.438 1.00 98.06 83 ALA A C 1
ATOM 646 O O . ALA A 1 83 ? -16.666 -1.233 16.442 1.00 98.06 83 ALA A O 1
ATOM 647 N N . ILE A 1 84 ? -16.033 -1.388 14.298 1.00 98.56 84 ILE A N 1
ATOM 648 C CA . ILE A 1 84 ? -15.809 0.048 14.119 1.00 98.56 84 ILE A CA 1
ATOM 649 C C . ILE A 1 84 ? -17.117 0.680 13.646 1.00 98.56 84 ILE A C 1
ATOM 651 O O . ILE A 1 84 ? -17.634 0.304 12.602 1.00 98.56 84 ILE A O 1
ATOM 655 N N . ALA A 1 85 ? -17.632 1.675 14.370 1.00 98.25 85 ALA A N 1
ATOM 656 C CA . ALA A 1 85 ? -18.845 2.386 13.965 1.00 98.25 85 ALA A CA 1
ATOM 657 C C . ALA A 1 85 ? -18.703 3.017 12.555 1.00 98.25 85 ALA A C 1
ATOM 659 O O . ALA A 1 85 ? -17.620 3.528 12.235 1.00 98.25 85 ALA A O 1
ATOM 660 N N . PRO A 1 86 ? -19.761 3.024 11.717 1.00 98.31 86 PRO A N 1
ATOM 661 C CA . PRO A 1 86 ? -19.705 3.556 10.352 1.00 98.31 86 PRO A CA 1
ATOM 662 C C . PRO A 1 86 ? -19.135 4.976 10.256 1.00 98.31 86 PRO A C 1
ATOM 664 O O . PRO A 1 86 ? -18.335 5.264 9.367 1.00 98.31 86 PRO A O 1
ATOM 667 N N . GLU A 1 87 ? -19.469 5.842 11.211 1.00 98.25 87 GLU A N 1
ATOM 668 C CA . GLU A 1 87 ? -19.019 7.233 11.264 1.00 98.25 87 GLU A CA 1
ATOM 669 C C . GLU A 1 87 ? -17.506 7.319 11.504 1.00 98.25 87 GLU A C 1
ATOM 671 O O . GLU A 1 87 ? -16.821 8.149 10.906 1.00 98.25 87 GLU A O 1
ATOM 676 N N . ARG A 1 88 ? -16.955 6.425 12.338 1.00 98.44 88 ARG A N 1
ATOM 677 C CA . ARG A 1 88 ? -15.504 6.327 12.563 1.00 98.44 88 ARG A CA 1
ATOM 678 C C . ARG A 1 88 ? -14.794 5.798 11.321 1.00 98.44 88 ARG A C 1
ATOM 680 O O . ARG A 1 88 ? -13.791 6.377 10.913 1.00 98.44 88 ARG A O 1
ATOM 687 N N . ARG A 1 89 ? -15.340 4.759 10.671 1.00 98.56 89 ARG A N 1
ATOM 688 C CA . ARG A 1 89 ? -14.787 4.233 9.405 1.00 98.56 89 ARG A CA 1
ATOM 689 C C . ARG A 1 89 ? -14.740 5.311 8.322 1.00 98.56 89 ARG A C 1
ATOM 691 O O . ARG A 1 89 ? -13.740 5.405 7.612 1.00 98.56 89 ARG A O 1
ATOM 698 N N . ALA A 1 90 ? -15.776 6.146 8.222 1.00 98.69 90 ALA A N 1
ATOM 699 C CA . ALA A 1 90 ? -15.812 7.264 7.283 1.00 98.69 90 ALA A CA 1
ATOM 700 C C . ALA A 1 90 ? -14.696 8.288 7.558 1.00 98.69 90 ALA A C 1
ATOM 702 O O . ALA A 1 90 ? -13.992 8.670 6.625 1.00 98.69 90 ALA A O 1
ATOM 703 N N . ARG A 1 91 ? -14.460 8.664 8.826 1.00 98.69 91 ARG A N 1
ATOM 704 C CA . ARG A 1 91 ? -13.341 9.554 9.200 1.00 98.69 91 ARG A CA 1
ATOM 705 C C . ARG A 1 91 ? -11.972 8.957 8.882 1.00 98.69 91 ARG A C 1
ATOM 707 O O . ARG A 1 91 ? -11.089 9.666 8.410 1.00 98.69 91 ARG A O 1
ATOM 714 N N . TYR A 1 92 ? -11.787 7.657 9.109 1.00 98.88 92 TYR A N 1
ATOM 715 C CA . TYR A 1 92 ? -10.532 6.983 8.769 1.00 98.88 92 TYR A CA 1
ATOM 716 C C . TYR A 1 92 ? -10.307 6.961 7.251 1.00 98.88 92 TYR A C 1
ATOM 718 O O . TYR A 1 92 ? -9.198 7.228 6.797 1.00 98.88 92 TYR A O 1
ATOM 726 N N . CYS A 1 93 ? -11.360 6.731 6.457 1.00 98.94 93 CYS A N 1
ATOM 727 C CA . CYS A 1 93 ? -11.282 6.839 4.998 1.00 98.94 93 CYS A CA 1
ATOM 728 C C . CYS A 1 93 ? -10.950 8.266 4.538 1.00 98.94 93 CYS A C 1
ATOM 730 O O . CYS A 1 93 ? -10.108 8.422 3.659 1.00 98.94 93 CYS A O 1
ATOM 732 N N . ALA A 1 94 ? -11.557 9.291 5.147 1.00 98.88 94 ALA A N 1
ATOM 733 C CA . ALA A 1 94 ? -11.271 10.693 4.836 1.00 98.88 94 ALA A CA 1
ATOM 734 C C . ALA A 1 94 ? -9.811 11.067 5.145 1.00 98.88 94 ALA A C 1
ATOM 736 O O . ALA A 1 94 ? -9.152 11.711 4.332 1.00 98.88 94 ALA A O 1
ATOM 737 N N . ALA A 1 95 ? -9.261 10.584 6.265 1.00 98.88 95 ALA A N 1
ATOM 738 C CA . ALA A 1 95 ? -7.844 10.758 6.579 1.00 98.88 95 ALA A CA 1
ATOM 739 C C . ALA A 1 95 ? -6.936 10.120 5.511 1.00 98.88 95 ALA A C 1
ATOM 741 O O . ALA A 1 95 ? -5.967 10.739 5.071 1.00 98.88 95 ALA A O 1
ATOM 742 N N . VAL A 1 96 ? -7.264 8.906 5.048 1.00 98.94 96 VAL A N 1
ATOM 743 C CA . VAL A 1 96 ? -6.525 8.260 3.951 1.00 98.94 96 VAL A CA 1
ATOM 744 C C . VAL A 1 96 ? -6.636 9.069 2.659 1.00 98.94 96 VAL A C 1
ATOM 746 O O . VAL A 1 96 ? -5.629 9.228 1.982 1.00 98.94 96 VAL A O 1
ATOM 749 N N . ASP A 1 97 ? -7.804 9.617 2.321 1.00 98.88 97 ASP A N 1
ATOM 750 C CA . ASP A 1 97 ? -7.966 10.448 1.118 1.00 98.88 97 ASP A CA 1
ATOM 751 C C . ASP A 1 97 ? -7.161 11.737 1.165 1.00 98.88 97 ASP A C 1
ATOM 753 O O . ASP A 1 97 ? -6.640 12.175 0.142 1.00 98.88 97 ASP A O 1
ATOM 757 N N . HIS A 1 98 ? -7.053 12.339 2.345 1.00 98.81 98 HIS A N 1
ATOM 758 C CA . HIS A 1 98 ? -6.265 13.544 2.548 1.00 98.81 98 HIS A CA 1
ATOM 759 C C . HIS A 1 98 ? -4.773 13.291 2.310 1.00 98.81 98 HIS A C 1
ATOM 761 O O . HIS A 1 98 ? -4.116 14.031 1.577 1.00 98.81 98 HIS A O 1
ATOM 767 N N . PHE A 1 99 ? -4.223 12.219 2.889 1.00 98.88 99 PHE A N 1
ATOM 768 C CA . PHE A 1 99 ? -2.798 11.912 2.741 1.00 98.88 99 PHE A CA 1
ATOM 769 C C . PHE A 1 99 ? -2.464 11.169 1.447 1.00 98.88 99 PHE A C 1
ATOM 771 O O . PHE A 1 99 ? -1.346 11.295 0.942 1.00 98.88 99 PHE A O 1
ATOM 778 N N . VAL A 1 100 ? -3.405 10.408 0.896 1.00 98.81 100 VAL A N 1
ATOM 779 C CA . VAL A 1 100 ? -3.278 9.642 -0.350 1.00 98.81 100 VAL A CA 1
ATOM 780 C C . VAL A 1 100 ? -4.433 10.018 -1.284 1.00 98.81 100 VAL A C 1
ATOM 782 O O . VAL A 1 100 ? -5.332 9.208 -1.538 1.00 98.81 100 VAL A O 1
ATOM 785 N N . PRO A 1 101 ? -4.429 11.261 -1.801 1.00 98.62 101 PRO A N 1
ATOM 786 C CA . PRO A 1 101 ? -5.427 11.689 -2.767 1.00 98.62 101 PRO A CA 1
ATOM 787 C C . PRO A 1 101 ? -5.255 10.914 -4.072 1.00 98.62 101 PRO A C 1
ATOM 789 O O . PRO A 1 101 ? -4.181 10.391 -4.366 1.00 98.62 101 PRO A O 1
ATOM 792 N N . ASP A 1 102 ? -6.286 10.904 -4.912 1.00 98.75 102 ASP A N 1
ATOM 793 C CA . ASP A 1 102 ? -6.246 10.224 -6.214 1.00 98.75 102 ASP A CA 1
ATOM 794 C C . ASP A 1 102 ? -5.088 10.740 -7.095 1.00 98.75 102 ASP A C 1
ATOM 796 O O . ASP A 1 102 ? -4.458 9.988 -7.842 1.00 98.75 102 ASP A O 1
ATOM 800 N N . SER A 1 103 ? -4.724 12.017 -6.930 1.00 98.44 103 SER A N 1
ATOM 801 C CA . SER A 1 103 ? -3.576 12.640 -7.593 1.00 98.44 103 SER A CA 1
ATOM 802 C C . SER A 1 103 ? -2.222 12.025 -7.214 1.00 98.44 103 SER A C 1
ATOM 804 O O . SER A 1 103 ? -1.271 12.158 -7.986 1.00 98.44 103 SER A O 1
ATOM 806 N N . ALA A 1 104 ? -2.120 11.287 -6.101 1.00 98.44 104 ALA A N 1
ATOM 807 C CA . ALA A 1 104 ? -0.904 10.575 -5.699 1.00 98.44 104 ALA A CA 1
ATOM 808 C C . ALA A 1 104 ? -0.479 9.496 -6.712 1.00 98.44 104 ALA A C 1
ATOM 810 O O . ALA A 1 104 ? 0.684 9.085 -6.726 1.00 98.44 104 ALA A O 1
ATOM 811 N N . VAL A 1 105 ? -1.397 9.051 -7.576 1.00 98.69 105 VAL A N 1
ATOM 812 C CA . VAL A 1 105 ? -1.123 8.081 -8.646 1.00 98.69 105 VAL A CA 1
ATOM 813 C C . VAL A 1 105 ? -1.398 8.618 -10.056 1.00 98.69 105 VAL A C 1
ATOM 815 O O . VAL A 1 105 ? -1.216 7.883 -11.027 1.00 98.69 105 VAL A O 1
ATOM 818 N N . ALA A 1 106 ? -1.745 9.904 -10.197 1.00 98.06 106 ALA A N 1
ATOM 819 C CA . ALA A 1 106 ? -2.050 10.518 -11.494 1.00 98.06 106 ALA A CA 1
ATOM 820 C C . ALA A 1 106 ? -0.848 10.538 -12.455 1.00 98.06 106 ALA A C 1
ATOM 822 O O . ALA A 1 106 ? -1.018 10.361 -13.658 1.00 98.06 106 ALA A O 1
ATOM 823 N N . SER A 1 107 ? 0.368 10.690 -11.922 1.00 98.12 107 SER A N 1
ATOM 824 C CA . SER A 1 107 ? 1.609 10.702 -12.704 1.00 98.12 107 SER A CA 1
ATOM 825 C C . SER A 1 107 ? 2.578 9.642 -12.196 1.00 98.12 107 SER A C 1
ATOM 827 O O . SER A 1 107 ? 2.815 9.538 -10.992 1.00 98.12 107 SER A O 1
ATOM 829 N N . TYR A 1 108 ? 3.156 8.856 -13.106 1.00 98.31 108 TYR A N 1
ATOM 830 C CA . TYR A 1 108 ? 4.169 7.845 -12.784 1.00 98.31 108 TYR A CA 1
ATOM 831 C C . TYR A 1 108 ? 5.554 8.495 -12.666 1.00 98.31 108 TYR A C 1
ATOM 833 O O . TYR A 1 108 ? 6.350 8.488 -13.601 1.00 98.31 108 TYR A O 1
ATOM 841 N N . THR A 1 109 ? 5.792 9.177 -11.544 1.00 97.69 109 THR A N 1
ATOM 842 C CA . THR A 1 109 ? 7.008 9.965 -11.293 1.00 97.69 109 THR A CA 1
ATOM 843 C C . THR A 1 109 ? 7.238 10.183 -9.795 1.00 97.69 109 THR A C 1
ATOM 845 O O . THR A 1 109 ? 6.349 9.938 -8.975 1.00 97.69 109 THR A O 1
ATOM 848 N N . GLY A 1 110 ? 8.424 10.677 -9.433 1.00 96.50 110 GLY A N 1
ATOM 849 C CA . GLY A 1 110 ? 8.773 11.063 -8.067 1.00 96.50 110 GLY A CA 1
ATOM 850 C C . GLY A 1 110 ? 8.616 9.908 -7.081 1.00 96.50 110 GLY A C 1
ATOM 851 O O . GLY A 1 110 ? 9.258 8.874 -7.211 1.00 96.50 110 GLY A O 1
ATOM 852 N N . THR A 1 111 ? 7.749 10.076 -6.083 1.00 97.38 111 THR A N 1
ATOM 853 C CA . THR A 1 111 ? 7.472 9.049 -5.066 1.00 97.38 111 THR A CA 1
ATOM 854 C C . THR A 1 111 ? 6.445 8.003 -5.513 1.00 97.38 111 THR A C 1
ATOM 856 O O . THR A 1 111 ? 6.074 7.152 -4.714 1.00 97.38 111 THR A O 1
ATOM 859 N N . SER A 1 112 ? 5.969 8.053 -6.762 1.00 98.62 112 SER A N 1
ATOM 860 C CA . SER A 1 112 ? 4.888 7.212 -7.295 1.00 98.62 112 SER A CA 1
ATOM 861 C C . SER A 1 112 ? 5.357 6.372 -8.492 1.00 98.62 112 SER A C 1
ATOM 863 O O . SER A 1 112 ? 4.762 6.409 -9.570 1.00 98.62 112 SER A O 1
ATOM 865 N N . THR A 1 113 ? 6.438 5.616 -8.286 1.00 98.75 113 THR A N 1
ATOM 866 C CA . THR A 1 113 ? 7.066 4.682 -9.242 1.00 98.75 113 THR A CA 1
ATOM 867 C C . THR A 1 113 ? 7.382 3.338 -8.575 1.00 98.75 113 THR A C 1
ATOM 869 O O . THR A 1 113 ? 7.516 3.255 -7.346 1.00 98.75 113 THR A O 1
ATOM 872 N N . GLY A 1 114 ? 7.506 2.273 -9.372 1.00 98.19 114 GLY A N 1
ATOM 873 C CA . GLY A 1 114 ? 7.941 0.947 -8.923 1.00 98.19 114 GLY A CA 1
ATOM 874 C C . GLY A 1 114 ? 7.183 0.455 -7.688 1.00 98.19 114 GLY A C 1
ATOM 875 O O . GLY A 1 114 ? 5.956 0.529 -7.622 1.00 98.19 114 GLY A O 1
ATOM 876 N N . ALA A 1 115 ? 7.920 0.016 -6.667 1.00 98.56 115 ALA A N 1
ATOM 877 C CA . ALA A 1 115 ? 7.334 -0.502 -5.431 1.00 98.56 115 ALA A CA 1
ATOM 878 C C . ALA A 1 115 ? 6.438 0.517 -4.703 1.00 98.56 115 ALA A C 1
ATOM 880 O O . ALA A 1 115 ? 5.369 0.162 -4.219 1.00 98.56 115 ALA A O 1
ATOM 881 N N . ASN A 1 116 ? 6.825 1.799 -4.690 1.00 98.81 116 ASN A N 1
ATOM 882 C CA . ASN A 1 116 ? 6.027 2.838 -4.037 1.00 98.81 116 ASN A CA 1
ATOM 883 C C . ASN A 1 116 ? 4.670 3.012 -4.732 1.00 98.81 116 ASN A C 1
ATOM 885 O O . ASN A 1 116 ? 3.659 3.208 -4.063 1.00 98.81 116 ASN A O 1
ATOM 889 N N . ARG A 1 117 ? 4.629 2.918 -6.071 1.00 98.88 117 ARG A N 1
ATOM 890 C CA . ARG A 1 117 ? 3.362 2.937 -6.816 1.00 98.88 117 ARG A CA 1
ATOM 891 C C . ARG A 1 117 ? 2.470 1.769 -6.399 1.00 98.88 117 ARG A C 1
ATOM 893 O O . ARG A 1 117 ? 1.288 1.981 -6.149 1.00 98.88 117 ARG A O 1
ATOM 900 N N . VAL A 1 118 ? 3.028 0.565 -6.303 1.00 98.94 118 VAL A N 1
ATOM 901 C CA . VAL A 1 118 ? 2.281 -0.633 -5.888 1.00 98.94 118 VAL A CA 1
ATOM 902 C C . VAL A 1 118 ? 1.718 -0.471 -4.474 1.00 98.94 118 VAL A C 1
ATOM 904 O O . VAL A 1 118 ? 0.541 -0.749 -4.248 1.00 98.94 118 VAL A O 1
ATOM 907 N N . ASP A 1 119 ? 2.509 0.057 -3.542 1.00 98.94 119 ASP A N 1
ATOM 908 C CA . ASP A 1 119 ? 2.066 0.327 -2.172 1.00 98.94 119 ASP A CA 1
ATOM 909 C C . ASP A 1 119 ? 0.947 1.376 -2.093 1.00 98.94 119 ASP A C 1
ATOM 911 O O . ASP A 1 119 ? -0.017 1.190 -1.343 1.00 98.94 119 ASP A O 1
ATOM 915 N N . LEU A 1 120 ? 1.038 2.454 -2.882 1.00 98.94 120 LEU A N 1
ATOM 916 C CA . LEU A 1 120 ? -0.025 3.459 -3.002 1.00 98.94 120 LEU A CA 1
ATOM 917 C C . LEU A 1 120 ? -1.305 2.841 -3.580 1.00 98.94 120 LEU A C 1
ATOM 919 O O . LEU A 1 120 ? -2.397 3.092 -3.070 1.00 98.94 120 LEU A O 1
ATOM 923 N N . CYS A 1 121 ? -1.187 1.984 -4.599 1.00 98.94 121 CYS A N 1
ATOM 924 C CA . CYS A 1 121 ? -2.323 1.241 -5.140 1.00 98.94 121 CYS A CA 1
ATOM 925 C C . CYS A 1 121 ? -2.941 0.303 -4.094 1.00 98.94 121 CYS A C 1
ATOM 927 O O . CYS A 1 121 ? -4.164 0.231 -4.009 1.00 98.94 121 CYS A O 1
ATOM 929 N N . ARG A 1 122 ? -2.141 -0.359 -3.245 1.00 98.88 122 ARG A N 1
ATOM 930 C CA . ARG A 1 122 ? -2.663 -1.162 -2.124 1.00 98.88 122 ARG A CA 1
ATOM 931 C C . ARG A 1 122 ? -3.498 -0.316 -1.167 1.00 98.88 122 ARG A C 1
ATOM 933 O O . ARG A 1 122 ? -4.599 -0.729 -0.799 1.00 98.88 122 ARG A O 1
ATOM 940 N N . VAL A 1 123 ? -3.004 0.866 -0.799 1.00 98.94 123 VAL A N 1
ATOM 941 C CA . VAL A 1 123 ? -3.748 1.809 0.048 1.00 98.94 123 VAL A CA 1
ATOM 942 C C . VAL A 1 123 ? -5.067 2.207 -0.613 1.00 98.94 123 VAL A C 1
ATOM 944 O O . VAL A 1 123 ? -6.121 2.084 0.006 1.00 98.94 123 VAL A O 1
ATOM 947 N N . LEU A 1 124 ? -5.041 2.630 -1.878 1.00 98.94 124 LEU A N 1
ATOM 948 C CA . LEU A 1 124 ? -6.243 3.070 -2.592 1.00 98.94 124 LEU A CA 1
ATOM 949 C C . LEU A 1 124 ? -7.260 1.937 -2.793 1.00 98.94 124 LEU A C 1
ATOM 951 O O . LEU A 1 124 ? -8.460 2.165 -2.628 1.00 98.94 124 LEU A O 1
ATOM 955 N N . ALA A 1 125 ? -6.801 0.716 -3.081 1.00 98.94 125 ALA A N 1
ATOM 956 C CA . ALA A 1 125 ? -7.662 -0.452 -3.233 1.00 98.94 125 ALA A CA 1
ATOM 957 C C . ALA A 1 125 ? -8.387 -0.779 -1.921 1.00 98.94 125 ALA A C 1
ATOM 959 O O . ALA A 1 125 ? -9.615 -0.870 -1.907 1.00 98.94 125 ALA A O 1
ATOM 960 N N . LEU A 1 126 ? -7.656 -0.887 -0.803 1.00 98.88 126 LEU A N 1
ATOM 961 C CA . LEU A 1 126 ? -8.269 -1.176 0.496 1.00 98.88 126 LEU A CA 1
ATOM 962 C C . LEU A 1 126 ? -9.124 -0.015 1.014 1.00 98.88 126 LEU A C 1
ATOM 964 O O . LEU A 1 126 ? -10.186 -0.266 1.579 1.00 98.88 126 LEU A O 1
ATOM 968 N N . ARG A 1 127 ? -8.745 1.246 0.757 1.00 98.88 127 ARG A N 1
ATOM 969 C CA . ARG A 1 127 ? -9.615 2.413 0.993 1.00 98.88 127 ARG A CA 1
ATOM 970 C C . ARG A 1 127 ? -10.927 2.220 0.224 1.00 98.88 127 ARG A C 1
ATOM 972 O O . ARG A 1 127 ? -12.007 2.406 0.786 1.00 98.88 127 ARG A O 1
ATOM 979 N N . GLY A 1 128 ? -10.853 1.836 -1.049 1.00 98.88 128 GLY A N 1
ATOM 980 C CA . GLY A 1 128 ? -12.020 1.545 -1.876 1.00 98.88 128 GLY A CA 1
ATOM 981 C C . GLY A 1 128 ? -12.918 0.458 -1.286 1.00 98.88 128 GLY A C 1
ATOM 982 O O . GLY A 1 128 ? -14.120 0.674 -1.174 1.00 98.88 128 GLY A O 1
ATOM 983 N N . VAL A 1 129 ? -12.341 -0.656 -0.834 1.00 98.75 129 VAL A N 1
ATOM 984 C CA . VAL A 1 129 ? -13.082 -1.761 -0.202 1.00 98.75 129 VAL A CA 1
ATOM 985 C C . VAL A 1 129 ? -13.734 -1.327 1.116 1.00 98.75 129 VAL A C 1
ATOM 987 O O . VAL A 1 129 ? -14.945 -1.458 1.271 1.00 98.75 129 VAL A O 1
ATOM 990 N N . VAL A 1 130 ? -12.963 -0.757 2.048 1.00 98.75 130 VAL A N 1
ATOM 991 C CA . VAL A 1 130 ? -13.453 -0.340 3.376 1.00 98.75 130 VAL A CA 1
ATOM 992 C C . VAL A 1 130 ? -14.536 0.737 3.261 1.00 98.75 130 VAL A C 1
ATOM 994 O O . VAL A 1 130 ? -15.538 0.700 3.976 1.00 98.75 130 VAL A O 1
ATOM 997 N N . GLY A 1 131 ? -14.349 1.696 2.355 1.00 98.50 131 GLY A N 1
ATOM 998 C CA . GLY A 1 131 ? -15.264 2.818 2.156 1.00 98.50 131 GLY A CA 1
ATOM 999 C C . GLY A 1 131 ? -16.372 2.577 1.129 1.00 98.50 131 GLY A C 1
ATOM 1000 O O . GLY A 1 131 ? -17.099 3.521 0.832 1.00 98.50 131 GLY A O 1
ATOM 1001 N N . GLY A 1 132 ? -16.477 1.383 0.537 1.00 98.31 132 GLY A N 1
ATOM 1002 C CA . GLY A 1 132 ? -17.491 1.076 -0.480 1.00 98.31 132 GLY A CA 1
ATOM 1003 C C . GLY A 1 132 ? -17.393 1.929 -1.754 1.00 98.31 132 GLY A C 1
ATOM 1004 O O . GLY A 1 132 ? -18.411 2.299 -2.331 1.00 98.31 132 GLY A O 1
ATOM 1005 N N . SER A 1 133 ? -16.181 2.277 -2.198 1.00 98.69 133 SER A N 1
ATOM 1006 C CA . SER A 1 133 ? -15.946 3.123 -3.374 1.00 98.69 133 SER A CA 1
ATOM 1007 C C . SER A 1 133 ? -15.396 2.325 -4.556 1.00 98.69 133 SER A C 1
ATOM 1009 O O . SER A 1 133 ? -14.195 2.073 -4.659 1.00 98.69 133 SER A O 1
ATOM 1011 N N . ALA A 1 134 ? -16.276 2.004 -5.506 1.00 98.75 134 ALA A N 1
ATOM 1012 C CA . ALA A 1 134 ? -15.920 1.367 -6.775 1.00 98.75 134 ALA A CA 1
ATOM 1013 C C . ALA A 1 134 ? -14.861 2.157 -7.569 1.00 98.75 134 ALA A C 1
ATOM 1015 O O . ALA A 1 134 ? -13.965 1.566 -8.173 1.00 98.75 134 ALA A O 1
ATOM 1016 N N . ALA A 1 135 ? -14.949 3.491 -7.548 1.00 98.81 135 ALA A N 1
ATOM 1017 C CA . ALA A 1 135 ? -14.027 4.371 -8.262 1.00 98.81 135 ALA A CA 1
ATOM 1018 C C . ALA A 1 135 ? -12.597 4.282 -7.708 1.00 98.81 135 ALA A C 1
ATOM 1020 O O . ALA A 1 135 ? -11.649 4.209 -8.484 1.00 98.81 135 ALA A O 1
ATOM 1021 N N . LYS A 1 136 ? -12.433 4.202 -6.379 1.00 98.75 136 LYS A N 1
ATOM 1022 C CA . LYS A 1 136 ? -11.122 4.017 -5.731 1.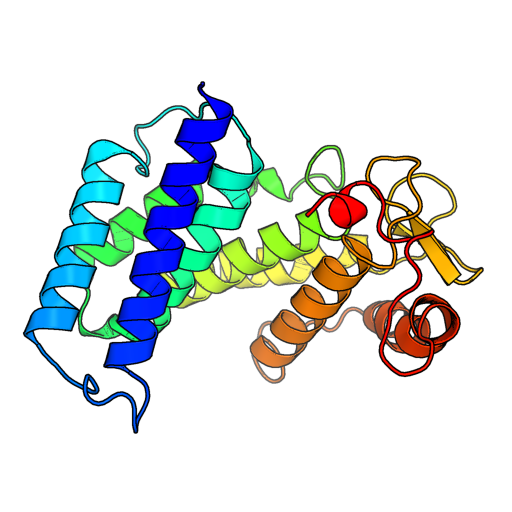00 98.75 136 LYS A CA 1
ATOM 1023 C C . LYS A 1 136 ? -10.474 2.685 -6.115 1.00 98.75 136 LYS A C 1
ATOM 1025 O O . LYS A 1 136 ? -9.277 2.650 -6.387 1.00 98.75 136 LYS A O 1
ATOM 1030 N N . ILE A 1 137 ? -11.257 1.602 -6.168 1.00 98.94 137 ILE A N 1
ATOM 1031 C CA . ILE A 1 137 ? -10.753 0.274 -6.558 1.00 98.94 137 ILE A CA 1
ATOM 1032 C C . ILE A 1 137 ? -10.335 0.279 -8.036 1.00 98.94 137 ILE A C 1
ATOM 1034 O O . ILE A 1 137 ? -9.251 -0.197 -8.366 1.00 98.94 137 ILE A O 1
ATOM 1038 N N . ALA A 1 138 ? -11.151 0.875 -8.915 1.00 98.94 138 ALA A N 1
ATOM 1039 C CA . ALA A 1 138 ? -10.814 1.034 -10.329 1.00 98.94 138 ALA A CA 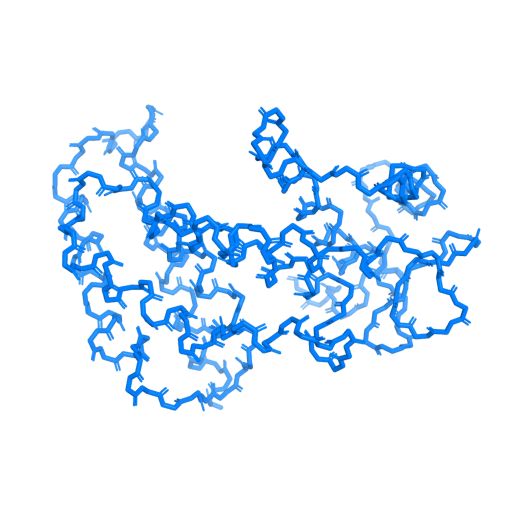1
ATOM 1040 C C . ALA A 1 138 ? -9.540 1.869 -10.524 1.00 98.94 138 ALA A C 1
ATOM 1042 O O . ALA A 1 138 ? -8.636 1.434 -11.231 1.00 98.94 138 ALA A O 1
ATOM 1043 N N . LEU A 1 139 ? -9.422 3.005 -9.829 1.00 98.94 139 LEU A N 1
ATOM 1044 C CA . LEU A 1 139 ? -8.222 3.839 -9.855 1.00 98.94 139 LEU A CA 1
ATOM 1045 C C . LEU A 1 139 ? -6.982 3.051 -9.423 1.00 98.94 139 LEU A C 1
ATOM 1047 O O . LEU A 1 139 ? -5.960 3.104 -10.100 1.00 98.94 139 LEU A O 1
ATOM 1051 N N . ALA A 1 140 ? -7.067 2.311 -8.315 1.00 98.88 140 ALA A N 1
ATOM 1052 C CA . ALA A 1 140 ? -5.959 1.506 -7.816 1.00 98.88 140 ALA A CA 1
ATOM 1053 C C . ALA A 1 140 ? -5.518 0.440 -8.828 1.00 98.88 140 ALA A C 1
ATOM 1055 O O . ALA A 1 140 ? -4.320 0.305 -9.072 1.00 98.88 140 ALA A O 1
ATOM 1056 N N . ARG A 1 141 ? -6.476 -0.275 -9.438 1.00 98.88 141 ARG A N 1
ATOM 1057 C CA . ARG A 1 141 ? -6.232 -1.253 -10.509 1.00 98.88 141 ARG A CA 1
ATOM 1058 C C . ARG A 1 141 ? -5.525 -0.597 -11.694 1.00 98.88 141 ARG A C 1
ATOM 1060 O O . ARG A 1 141 ? -4.470 -1.068 -12.112 1.00 98.88 141 ARG A O 1
ATOM 1067 N N . ASP A 1 142 ? -6.085 0.490 -12.216 1.00 98.88 142 ASP A N 1
ATOM 1068 C CA . ASP A 1 142 ? -5.597 1.138 -13.437 1.00 98.88 142 ASP A CA 1
ATOM 1069 C C . ASP A 1 142 ? -4.209 1.754 -13.225 1.00 98.88 142 ASP A C 1
ATOM 1071 O O . ASP A 1 142 ? -3.338 1.663 -14.096 1.00 98.88 142 ASP A O 1
ATOM 1075 N N . ALA A 1 143 ? -3.960 2.293 -12.029 1.00 98.88 143 ALA A N 1
ATOM 1076 C CA . ALA A 1 143 ? -2.690 2.887 -11.636 1.00 98.88 143 ALA A CA 1
ATOM 1077 C C . ALA A 1 143 ? -1.529 1.885 -11.496 1.00 98.88 143 ALA A C 1
ATOM 1079 O O . ALA A 1 143 ? -0.383 2.337 -11.383 1.00 98.88 143 ALA A O 1
ATOM 1080 N N . LEU A 1 144 ? -1.786 0.569 -11.536 1.00 98.88 144 LEU A N 1
ATOM 1081 C CA . LEU A 1 144 ? -0.740 -0.459 -11.618 1.00 98.88 144 LEU A CA 1
ATOM 1082 C C . LEU A 1 144 ? -0.146 -0.589 -13.025 1.00 98.88 144 LEU A C 1
ATOM 1084 O O . LEU A 1 144 ? 1.020 -0.949 -13.149 1.00 98.88 144 LEU A O 1
ATOM 1088 N N . SER A 1 145 ? -0.908 -0.271 -14.076 1.00 98.81 145 SER A N 1
ATOM 1089 C CA . SER A 1 145 ? -0.510 -0.499 -15.477 1.00 98.81 145 SER A CA 1
ATOM 1090 C C . SER A 1 145 ? 0.871 0.078 -15.842 1.00 98.81 145 SER A C 1
ATOM 1092 O O . SER A 1 145 ? 1.637 -0.604 -16.520 1.00 98.81 145 SER A O 1
ATOM 1094 N N . PRO A 1 146 ? 1.269 1.280 -15.370 1.00 98.62 146 PRO A N 1
ATOM 1095 C CA . PRO A 1 146 ? 2.604 1.826 -15.634 1.00 98.62 146 PRO A CA 1
ATOM 1096 C C . PRO A 1 146 ? 3.768 1.092 -14.945 1.00 98.62 146 PRO A C 1
ATOM 1098 O O . PRO A 1 146 ? 4.914 1.342 -15.301 1.00 98.62 146 PRO A O 1
ATOM 1101 N N . VAL A 1 147 ? 3.502 0.213 -13.972 1.00 98.69 147 VAL A N 1
ATOM 1102 C CA . VAL A 1 147 ? 4.529 -0.582 -13.268 1.00 98.69 147 VAL A CA 1
ATOM 1103 C C . VAL A 1 147 ? 5.006 -1.762 -14.122 1.00 98.69 147 VAL A C 1
ATOM 1105 O O . VAL A 1 147 ? 6.132 -2.220 -13.962 1.00 98.69 147 VAL A O 1
ATOM 1108 N N . PHE A 1 148 ? 4.156 -2.270 -15.017 1.00 98.69 148 PHE A N 1
ATOM 1109 C CA . PHE A 1 148 ? 4.393 -3.525 -15.734 1.00 98.69 148 PHE A CA 1
ATOM 1110 C C . PHE A 1 148 ? 5.398 -3.470 -16.896 1.00 98.69 148 PHE A C 1
ATOM 1112 O O . PHE A 1 148 ? 6.099 -4.460 -17.094 1.00 98.69 148 PHE A O 1
ATOM 1119 N N . PRO A 1 149 ? 5.467 -2.402 -17.718 1.00 98.50 149 PRO A N 1
ATOM 1120 C CA . PRO A 1 149 ? 6.395 -2.366 -18.839 1.00 98.50 149 PRO A CA 1
ATOM 1121 C C . PRO A 1 149 ? 7.853 -2.455 -18.388 1.00 98.50 149 PRO A C 1
ATOM 1123 O O . PRO A 1 149 ? 8.246 -1.838 -17.400 1.00 98.50 149 PRO A O 1
ATOM 1126 N N . LEU A 1 150 ? 8.668 -3.140 -19.191 1.00 98.50 150 LEU A N 1
ATOM 1127 C CA . LEU A 1 150 ? 10.118 -3.037 -19.082 1.00 98.50 150 LEU A CA 1
ATOM 1128 C C . LEU A 1 150 ? 10.565 -1.599 -19.385 1.00 98.50 150 LEU A C 1
ATOM 1130 O O . LEU A 1 150 ? 10.038 -0.953 -20.297 1.00 98.50 150 LEU A O 1
ATOM 1134 N N . VAL A 1 151 ? 11.553 -1.112 -18.644 1.00 98.38 151 VAL A N 1
ATOM 1135 C CA . VAL A 1 151 ? 12.147 0.215 -18.810 1.00 98.38 151 VAL A CA 1
ATOM 1136 C C . VAL A 1 151 ? 13.559 0.117 -19.381 1.00 98.38 151 VAL A C 1
ATOM 1138 O O . VAL A 1 151 ? 14.218 -0.917 -19.322 1.00 98.38 151 VAL A O 1
ATOM 1141 N N . THR A 1 152 ? 14.030 1.224 -19.951 1.00 98.31 152 THR A N 1
ATOM 1142 C CA . THR A 1 152 ? 15.411 1.382 -20.442 1.00 98.31 152 THR A CA 1
ATOM 1143 C C . THR A 1 152 ? 16.200 2.422 -19.645 1.00 98.31 152 THR A C 1
ATOM 1145 O O . THR A 1 152 ? 17.387 2.626 -19.887 1.00 98.31 152 THR A O 1
ATOM 1148 N N . ARG A 1 153 ? 15.546 3.099 -18.692 1.00 97.50 153 ARG A N 1
ATOM 1149 C CA . ARG A 1 153 ? 16.129 4.095 -17.787 1.00 97.50 153 ARG A CA 1
ATOM 1150 C C . ARG A 1 153 ? 15.248 4.272 -16.548 1.00 97.50 153 ARG A C 1
ATOM 1152 O O . ARG A 1 153 ? 14.025 4.225 -16.669 1.00 97.50 153 ARG A O 1
ATOM 1159 N N . GLY A 1 154 ? 15.860 4.619 -15.419 1.00 97.88 154 GLY A N 1
ATOM 1160 C CA . GLY A 1 154 ? 15.149 4.961 -14.188 1.00 97.88 154 GLY A CA 1
ATOM 1161 C C . GLY A 1 154 ? 14.546 3.751 -13.473 1.00 97.88 154 GLY A C 1
ATOM 1162 O O . GLY A 1 154 ? 15.040 2.636 -13.591 1.00 97.88 154 GLY A O 1
ATOM 1163 N N . ASP A 1 155 ? 13.488 4.002 -12.707 1.00 98.62 155 ASP A N 1
ATOM 1164 C CA . ASP A 1 155 ? 12.829 2.998 -11.869 1.00 98.62 155 ASP A CA 1
ATOM 1165 C C . ASP A 1 155 ? 12.067 1.954 -12.698 1.00 98.62 155 ASP A C 1
ATOM 1167 O O . ASP A 1 155 ? 11.236 2.316 -13.537 1.00 98.62 155 ASP A O 1
ATOM 1171 N N . GLY A 1 156 ? 12.276 0.669 -12.405 1.00 98.31 156 GLY A N 1
ATOM 1172 C CA . GLY A 1 156 ? 11.516 -0.431 -12.998 1.00 98.31 156 GLY A CA 1
ATOM 1173 C C . GLY A 1 156 ? 12.332 -1.690 -13.287 1.00 98.31 156 GLY A C 1
ATOM 1174 O O . GLY A 1 156 ? 13.508 -1.800 -12.933 1.00 98.31 156 GLY A O 1
ATOM 1175 N N . LEU A 1 157 ? 11.664 -2.646 -13.937 1.00 98.50 157 LEU A N 1
ATOM 1176 C CA . LEU A 1 157 ? 12.259 -3.873 -14.470 1.00 98.50 157 LEU A CA 1
ATOM 1177 C C . LEU A 1 157 ? 12.880 -3.612 -15.842 1.00 98.50 157 LEU A C 1
ATOM 1179 O O . LEU A 1 157 ? 12.264 -2.971 -16.687 1.00 98.50 157 LEU A O 1
ATOM 1183 N N . TYR A 1 158 ? 14.069 -4.144 -16.082 1.00 98.69 158 TYR A N 1
ATOM 1184 C CA . TYR A 1 158 ? 14.776 -4.064 -17.356 1.00 98.69 158 TYR A CA 1
ATOM 1185 C C . TYR A 1 158 ? 14.721 -5.402 -18.091 1.00 98.69 158 TYR A C 1
ATOM 1187 O O . TYR A 1 158 ? 14.515 -6.457 -17.492 1.00 98.69 158 TYR A O 1
ATOM 1195 N N . ALA A 1 159 ? 14.925 -5.360 -19.409 1.00 98.25 159 ALA A N 1
ATOM 1196 C CA . ALA A 1 159 ? 14.882 -6.549 -20.261 1.00 98.25 159 ALA A CA 1
ATOM 1197 C C . ALA A 1 159 ? 15.952 -7.602 -19.922 1.00 98.25 159 ALA A C 1
ATOM 1199 O O . ALA A 1 159 ? 15.773 -8.768 -20.253 1.00 98.25 159 ALA A O 1
ATOM 1200 N N . ASP A 1 160 ? 17.041 -7.203 -19.265 1.00 98.06 160 ASP A N 1
ATOM 1201 C CA . ASP A 1 160 ? 18.125 -8.089 -18.826 1.00 98.06 160 ASP A CA 1
ATOM 1202 C C . ASP A 1 160 ? 17.915 -8.672 -17.415 1.00 98.06 160 ASP A C 1
ATOM 1204 O O . ASP A 1 160 ? 18.809 -9.325 -16.884 1.00 98.06 160 ASP A O 1
ATOM 1208 N N . GLY A 1 161 ? 16.753 -8.430 -16.798 1.00 97.88 161 GLY A N 1
ATOM 1209 C CA . GLY A 1 161 ? 16.444 -8.868 -15.436 1.00 97.88 161 GLY A CA 1
ATOM 1210 C C . GLY A 1 161 ? 16.873 -7.885 -14.343 1.00 97.88 161 GLY A C 1
ATOM 1211 O O . GLY A 1 161 ? 16.564 -8.107 -13.171 1.00 97.88 161 GLY A O 1
ATOM 1212 N N . SER A 1 162 ? 17.532 -6.771 -14.680 1.00 98.38 162 SER A N 1
ATOM 1213 C CA . SER A 1 162 ? 17.859 -5.742 -13.690 1.00 98.38 162 SER A CA 1
ATOM 1214 C C . SER A 1 162 ? 16.591 -5.106 -13.116 1.00 98.38 162 SER A C 1
ATOM 1216 O O . SER A 1 162 ? 15.626 -4.834 -13.832 1.00 98.38 162 SER A O 1
ATOM 1218 N N . PHE A 1 163 ? 16.608 -4.801 -11.818 1.00 98.69 163 PHE A N 1
ATOM 1219 C CA . PHE A 1 163 ? 15.575 -3.999 -11.168 1.00 98.69 163 PHE A CA 1
ATOM 1220 C C . PHE A 1 163 ? 16.201 -2.788 -10.484 1.00 98.69 163 PHE A C 1
ATOM 1222 O O . PHE A 1 163 ? 17.007 -2.922 -9.554 1.00 98.69 163 PHE A O 1
ATOM 1229 N N . ILE A 1 164 ? 15.799 -1.601 -10.931 1.00 98.75 164 ILE A N 1
ATOM 1230 C CA . ILE A 1 164 ? 16.278 -0.325 -10.404 1.00 98.75 164 ILE A CA 1
ATOM 1231 C C . ILE A 1 164 ? 15.152 0.371 -9.651 1.00 98.75 164 ILE A C 1
ATOM 1233 O O . ILE A 1 164 ? 14.001 0.377 -10.082 1.00 98.75 164 ILE A O 1
ATOM 1237 N N . GLN A 1 165 ? 15.507 0.991 -8.530 1.00 98.50 165 GLN A N 1
ATOM 1238 C CA . GLN A 1 165 ? 14.635 1.909 -7.810 1.00 98.50 165 GLN A CA 1
ATOM 1239 C C . GLN A 1 165 ? 15.462 3.073 -7.253 1.00 98.50 165 GLN A C 1
ATOM 1241 O O . GLN A 1 165 ? 16.681 2.969 -7.108 1.00 98.50 165 GLN A O 1
ATOM 1246 N N . HIS A 1 166 ? 14.810 4.186 -6.907 1.00 97.88 166 HIS A N 1
ATOM 1247 C CA . HIS A 1 166 ? 15.486 5.430 -6.514 1.00 97.88 166 HIS A CA 1
ATOM 1248 C C . HIS A 1 166 ? 16.406 5.944 -7.627 1.00 97.88 166 HIS A C 1
ATOM 1250 O O . HIS A 1 166 ? 17.528 6.389 -7.390 1.00 97.88 166 HIS A O 1
ATOM 1256 N N . THR A 1 167 ? 15.891 5.884 -8.851 1.00 97.38 167 THR A N 1
ATOM 1257 C CA . THR A 1 167 ? 16.472 6.343 -10.111 1.00 97.38 167 THR A CA 1
ATOM 1258 C C . THR A 1 167 ? 17.661 5.523 -10.609 1.00 97.38 167 THR A C 1
ATOM 1260 O O . THR A 1 167 ? 17.748 5.287 -11.810 1.00 97.38 167 THR A O 1
ATOM 1263 N N . THR A 1 168 ? 18.573 5.091 -9.734 1.00 97.69 168 THR A N 1
ATOM 1264 C CA . THR A 1 168 ? 19.864 4.509 -10.149 1.00 97.69 168 THR A CA 1
ATOM 1265 C C . THR A 1 168 ? 20.348 3.325 -9.311 1.00 97.69 168 THR A C 1
ATOM 1267 O O . THR A 1 168 ? 21.409 2.780 -9.607 1.00 97.69 168 THR A O 1
ATOM 1270 N N . VAL A 1 169 ? 19.627 2.919 -8.263 1.00 98.50 169 VAL A N 1
ATOM 1271 C CA . VAL A 1 169 ? 20.129 1.924 -7.304 1.00 98.50 169 VAL A CA 1
ATOM 1272 C C . VAL A 1 169 ? 19.607 0.521 -7.649 1.00 98.50 169 VAL A C 1
ATOM 1274 O O . VAL A 1 169 ? 18.387 0.351 -7.730 1.00 98.50 169 VAL A O 1
ATOM 1277 N N . PRO A 1 170 ? 20.484 -0.496 -7.797 1.00 98.25 170 PRO A N 1
ATOM 1278 C CA . PRO A 1 170 ? 20.075 -1.897 -7.902 1.00 98.25 170 PRO A CA 1
ATOM 1279 C C . PRO A 1 170 ? 19.358 -2.339 -6.629 1.00 98.25 170 PRO A C 1
ATOM 1281 O O . PRO A 1 170 ? 19.922 -2.272 -5.534 1.00 98.25 170 PRO A O 1
ATOM 1284 N N . TYR A 1 171 ? 18.096 -2.745 -6.762 1.00 98.62 171 TYR A N 1
ATOM 1285 C CA . TYR A 1 171 ? 17.207 -2.866 -5.604 1.00 98.62 171 TYR A CA 1
ATOM 1286 C C . TYR A 1 171 ? 16.296 -4.099 -5.613 1.00 98.62 171 TYR A C 1
ATOM 1288 O O . TYR A 1 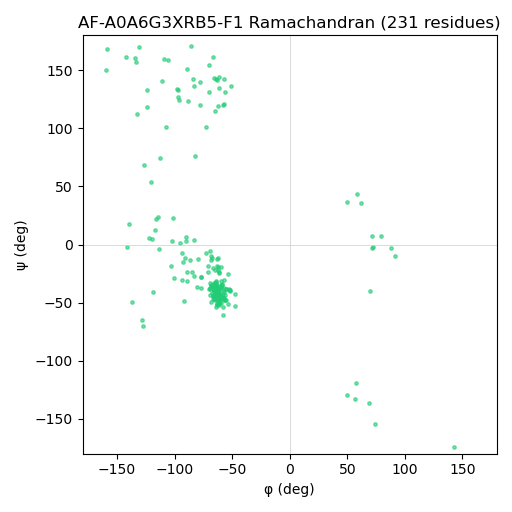171 ? 15.313 -4.143 -4.865 1.00 98.62 171 TYR A O 1
ATOM 1296 N N . THR A 1 172 ? 16.615 -5.103 -6.434 1.00 98.44 172 THR A N 1
ATOM 1297 C CA . THR A 1 172 ? 15.845 -6.349 -6.584 1.00 98.44 172 THR A CA 1
ATOM 1298 C C . THR A 1 172 ? 15.479 -6.985 -5.237 1.00 98.44 172 THR A C 1
ATOM 1300 O O . THR A 1 172 ? 14.334 -7.387 -5.025 1.00 98.44 172 THR A O 1
ATOM 1303 N N . GLY A 1 173 ? 16.424 -7.016 -4.291 1.00 97.94 173 GLY A N 1
ATOM 1304 C CA . GLY A 1 173 ? 16.281 -7.708 -3.010 1.00 97.94 173 GLY A CA 1
ATOM 1305 C C . GLY A 1 173 ? 15.480 -6.968 -1.938 1.00 97.94 173 GLY A C 1
ATOM 1306 O O . GLY A 1 173 ? 15.094 -7.589 -0.953 1.00 97.94 173 GLY A O 1
ATOM 1307 N N . SER A 1 174 ? 15.183 -5.672 -2.103 1.00 98.19 174 SER A N 1
ATOM 1308 C CA . SER A 1 174 ? 14.347 -4.939 -1.137 1.00 98.19 174 SER A CA 1
ATOM 1309 C C . SER A 1 174 ? 13.168 -4.216 -1.781 1.00 98.19 174 SER A C 1
ATOM 1311 O O . SER A 1 174 ? 12.044 -4.681 -1.619 1.00 98.19 174 SER A O 1
ATOM 1313 N N . TYR A 1 175 ? 13.357 -3.148 -2.561 1.00 98.62 175 TYR A N 1
ATOM 1314 C CA . TYR A 1 175 ? 12.213 -2.539 -3.266 1.00 98.62 175 TYR A CA 1
ATOM 1315 C 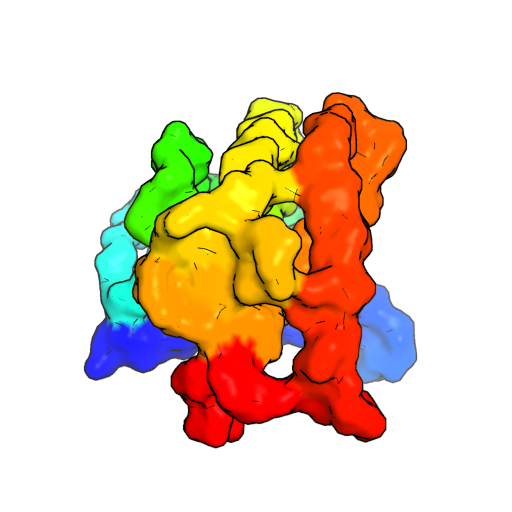C . TYR A 1 175 ? 11.598 -3.489 -4.291 1.00 98.62 175 TYR A C 1
ATOM 1317 O O . TYR A 1 175 ? 10.381 -3.497 -4.448 1.00 98.62 175 TYR A O 1
ATOM 1325 N N . GLY A 1 176 ? 12.410 -4.324 -4.942 1.00 98.31 176 GLY A N 1
ATOM 1326 C CA . GLY A 1 176 ? 11.891 -5.366 -5.815 1.00 98.31 176 GLY A CA 1
ATOM 1327 C C . GLY A 1 176 ? 10.997 -6.350 -5.052 1.00 98.31 176 GLY A C 1
ATOM 1328 O O . GLY A 1 176 ? 9.883 -6.625 -5.485 1.00 98.31 176 GLY A O 1
ATOM 1329 N N . SER A 1 177 ? 11.430 -6.798 -3.870 1.00 97.75 177 SER A N 1
ATOM 1330 C CA . SER A 1 177 ? 10.617 -7.647 -2.985 1.00 97.75 177 SER A CA 1
ATOM 1331 C C . SER A 1 177 ? 9.284 -6.985 -2.595 1.00 97.75 177 SER A C 1
ATOM 1333 O O . SER A 1 177 ? 8.230 -7.613 -2.701 1.00 97.75 177 SER A O 1
ATOM 1335 N N . VAL A 1 178 ? 9.295 -5.691 -2.244 1.00 98.50 178 VAL A N 1
ATOM 1336 C CA . VAL A 1 178 ? 8.068 -4.922 -1.951 1.00 98.50 178 VAL A CA 1
ATOM 1337 C C . VAL A 1 178 ? 7.139 -4.865 -3.168 1.00 98.50 178 VAL A C 1
ATOM 1339 O O . VAL A 1 178 ? 5.941 -5.115 -3.038 1.00 98.50 178 VAL A O 1
ATOM 1342 N N . MET A 1 179 ? 7.679 -4.586 -4.359 1.00 98.56 179 MET A N 1
ATOM 1343 C CA . MET A 1 179 ? 6.893 -4.546 -5.593 1.00 98.56 179 MET A CA 1
ATOM 1344 C C . MET A 1 179 ? 6.250 -5.906 -5.890 1.00 98.56 179 MET A C 1
ATOM 1346 O O . MET A 1 179 ? 5.044 -5.971 -6.121 1.00 98.56 179 MET A O 1
ATOM 1350 N N . LEU A 1 180 ? 7.037 -6.985 -5.859 1.00 98.00 180 LEU A N 1
ATOM 1351 C CA . LEU A 1 180 ? 6.570 -8.332 -6.179 1.00 98.00 180 LEU A CA 1
ATOM 1352 C C . LEU A 1 180 ? 5.515 -8.814 -5.173 1.00 98.00 180 LEU A C 1
ATOM 1354 O O . LEU A 1 180 ? 4.455 -9.295 -5.574 1.00 98.00 180 LEU A O 1
ATOM 1358 N N . GLY A 1 181 ? 5.761 -8.620 -3.873 1.00 98.12 181 GLY A N 1
ATOM 1359 C CA . GLY A 1 181 ? 4.808 -8.968 -2.819 1.00 98.12 181 GLY A CA 1
ATOM 1360 C C . GLY A 1 181 ? 3.501 -8.178 -2.921 1.00 98.12 181 GLY A C 1
ATOM 1361 O O . GLY A 1 181 ? 2.417 -8.762 -2.873 1.00 98.12 181 GLY A O 1
ATOM 1362 N N . GLY A 1 182 ? 3.582 -6.860 -3.125 1.00 98.44 182 GLY A N 1
ATOM 1363 C CA . GLY A 1 182 ? 2.406 -6.001 -3.265 1.00 98.44 182 GLY A CA 1
ATOM 1364 C C . GLY A 1 182 ? 1.563 -6.326 -4.502 1.00 98.44 182 GLY A C 1
ATOM 1365 O O . GLY A 1 182 ? 0.335 -6.376 -4.413 1.00 98.44 182 GLY A O 1
ATOM 1366 N N . LEU A 1 183 ? 2.205 -6.613 -5.641 1.00 98.75 183 LEU A N 1
ATOM 1367 C CA . LEU A 1 183 ? 1.515 -7.047 -6.858 1.00 98.75 183 LEU A CA 1
ATOM 1368 C C . LEU A 1 183 ? 0.851 -8.409 -6.673 1.00 98.75 183 LEU A C 1
ATOM 1370 O O . LEU A 1 183 ? -0.308 -8.560 -7.047 1.00 98.75 183 LEU A O 1
ATOM 1374 N N . GLY A 1 184 ? 1.533 -9.369 -6.042 1.00 98.44 184 GLY A N 1
ATOM 1375 C CA . GLY A 1 184 ? 0.953 -10.674 -5.723 1.00 98.44 184 GLY A CA 1
ATOM 1376 C C . GLY A 1 184 ? -0.320 -10.555 -4.880 1.00 98.44 184 GLY A C 1
ATOM 1377 O O . GLY A 1 184 ? -1.346 -11.145 -5.224 1.00 98.44 184 GLY A O 1
ATOM 1378 N N . LEU A 1 185 ? -0.290 -9.725 -3.830 1.00 98.31 185 LEU A N 1
ATOM 1379 C CA . LEU A 1 185 ? -1.461 -9.450 -2.991 1.00 98.31 185 LEU A CA 1
ATOM 1380 C C . LEU A 1 185 ? -2.606 -8.806 -3.783 1.00 98.31 185 LEU A C 1
ATOM 1382 O O . LEU A 1 185 ? -3.749 -9.241 -3.661 1.00 98.31 185 LEU A O 1
ATOM 1386 N N . LEU A 1 186 ? -2.322 -7.788 -4.601 1.00 98.81 186 LEU A N 1
ATOM 1387 C CA . LEU A 1 186 ? -3.345 -7.081 -5.379 1.00 98.81 186 LEU A CA 1
ATOM 1388 C C . LEU A 1 186 ? -3.938 -7.942 -6.498 1.00 98.81 186 LEU A C 1
ATOM 1390 O O . LEU A 1 186 ? -5.147 -7.898 -6.725 1.00 98.81 186 LEU A O 1
ATOM 1394 N N . PHE A 1 187 ? -3.121 -8.754 -7.169 1.00 98.75 187 PHE A N 1
ATOM 1395 C CA . PHE A 1 187 ? -3.600 -9.706 -8.167 1.00 98.75 187 PHE A CA 1
ATOM 1396 C C . PHE A 1 187 ? -4.521 -10.742 -7.533 1.00 98.75 187 PHE A C 1
ATOM 1398 O O . PHE A 1 187 ? -5.586 -11.002 -8.086 1.00 98.75 187 PHE A O 1
ATOM 1405 N N . ALA A 1 188 ? -4.158 -11.280 -6.366 1.00 98.62 188 ALA A N 1
ATOM 1406 C CA . ALA A 1 188 ? -5.000 -12.222 -5.636 1.00 98.62 188 ALA A CA 1
ATOM 1407 C C . ALA A 1 188 ? -6.304 -11.573 -5.143 1.00 98.62 188 ALA A C 1
ATOM 1409 O O . ALA A 1 188 ? -7.377 -12.132 -5.353 1.00 98.62 188 ALA A O 1
ATOM 1410 N N . LEU A 1 189 ? -6.226 -10.380 -4.542 1.00 98.56 189 LEU A N 1
ATOM 1411 C CA . LEU A 1 189 ? -7.379 -9.656 -3.996 1.00 98.56 189 LEU A CA 1
ATOM 1412 C C . LEU A 1 189 ? -8.428 -9.331 -5.066 1.00 98.56 189 LEU A C 1
ATOM 1414 O O . LEU A 1 189 ? -9.625 -9.432 -4.810 1.00 98.56 189 LEU A O 1
ATOM 1418 N N . LEU A 1 190 ? -7.984 -8.899 -6.248 1.00 98.69 190 LEU A N 1
ATOM 1419 C CA . LEU A 1 190 ? -8.877 -8.416 -7.301 1.00 98.69 190 LEU A CA 1
ATOM 1420 C C . LEU A 1 190 ? -9.335 -9.519 -8.262 1.00 98.69 190 LEU A C 1
ATOM 1422 O O . LEU A 1 190 ? -10.249 -9.284 -9.059 1.00 98.69 190 LEU A O 1
ATOM 1426 N N . LYS A 1 191 ? -8.725 -10.709 -8.211 1.00 98.56 191 LYS A N 1
ATOM 1427 C CA . LYS A 1 191 ? -9.035 -11.831 -9.105 1.00 98.56 191 LYS A CA 1
ATOM 1428 C C . LYS A 1 191 ? -10.520 -12.199 -9.045 1.00 98.56 191 LYS A C 1
ATOM 1430 O O . LYS A 1 191 ? -11.074 -12.381 -7.967 1.00 98.56 191 LYS A O 1
ATOM 1435 N N . GLY A 1 192 ? -11.164 -12.333 -10.208 1.00 98.38 192 GLY A N 1
ATOM 1436 C CA . GLY A 1 192 ? -12.579 -12.712 -10.306 1.00 98.38 192 GLY A CA 1
ATOM 1437 C C . GLY A 1 192 ? -13.581 -11.627 -9.890 1.00 98.38 192 GLY A C 1
ATOM 1438 O O . GLY A 1 192 ? -14.785 -11.844 -10.001 1.00 98.38 192 GLY A O 1
ATOM 1439 N N . SER A 1 193 ? -13.116 -10.458 -9.442 1.00 98.56 193 SER A N 1
ATOM 1440 C CA . SER A 1 193 ? -13.970 -9.293 -9.199 1.00 98.56 193 SER A CA 1
ATOM 1441 C C . SER A 1 193 ? -14.180 -8.471 -10.479 1.00 98.56 193 SER A C 1
ATOM 1443 O O . SER A 1 193 ? -13.469 -8.641 -11.470 1.00 98.56 193 SER A O 1
ATOM 1445 N N . ALA A 1 194 ? -15.090 -7.491 -10.435 1.00 98.38 194 ALA A N 1
ATOM 1446 C CA . ALA A 1 194 ? -15.261 -6.501 -11.508 1.00 98.38 194 ALA A CA 1
ATOM 1447 C C . ALA A 1 194 ? -14.016 -5.611 -11.739 1.00 98.38 194 ALA A C 1
ATOM 1449 O O . ALA A 1 194 ? -13.939 -4.891 -12.735 1.00 98.38 194 ALA A O 1
ATOM 1450 N N . TRP A 1 195 ? -13.039 -5.656 -10.827 1.00 98.75 195 TRP A N 1
ATOM 1451 C CA . TRP A 1 195 ? -11.793 -4.897 -10.891 1.00 98.75 195 TRP A CA 1
ATOM 1452 C C . TRP A 1 195 ? -10.561 -5.791 -11.053 1.00 98.75 195 TRP A C 1
ATOM 1454 O O . TRP A 1 195 ? -9.462 -5.365 -10.704 1.00 98.75 195 TRP A 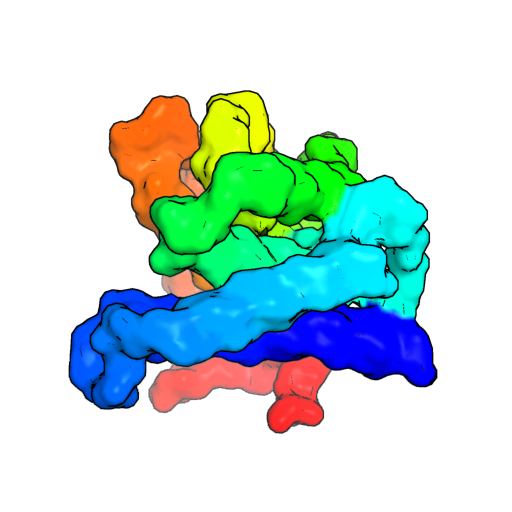O 1
ATOM 1464 N N . GLU A 1 196 ? -10.711 -7.012 -11.581 1.00 98.81 196 GLU A N 1
ATOM 1465 C CA . GLU A 1 196 ? -9.556 -7.851 -11.917 1.00 98.81 196 GLU A CA 1
ATOM 1466 C C . GLU A 1 196 ? -8.538 -7.073 -12.773 1.00 98.81 196 GLU A C 1
ATOM 1468 O O . GLU A 1 196 ? -8.900 -6.354 -13.706 1.00 98.81 196 GLU A O 1
ATOM 1473 N N . VAL A 1 197 ? -7.245 -7.215 -12.460 1.00 98.62 197 VAL A N 1
ATOM 1474 C CA . VAL A 1 197 ? -6.164 -6.622 -13.258 1.00 98.62 197 VAL A CA 1
ATOM 1475 C C . VAL A 1 197 ? -6.030 -7.398 -14.563 1.00 98.62 197 VAL A C 1
ATOM 1477 O O . VAL A 1 197 ? -5.428 -8.467 -14.575 1.00 98.62 197 VAL A O 1
ATOM 1480 N N . THR A 1 198 ? -6.563 -6.873 -15.663 1.00 98.44 198 THR A N 1
ATOM 1481 C CA . THR A 1 198 ? -6.563 -7.547 -16.974 1.00 98.44 198 THR A CA 1
ATOM 1482 C C . THR A 1 198 ? -5.516 -7.023 -17.956 1.00 98.44 198 THR A C 1
ATOM 1484 O O . THR A 1 198 ? -5.489 -7.489 -19.092 1.00 98.44 198 THR A O 1
ATOM 1487 N N . ASP A 1 199 ? -4.664 -6.071 -17.559 1.00 98.56 199 ASP A N 1
ATOM 1488 C CA . ASP A 1 199 ? -3.574 -5.593 -18.420 1.00 98.56 199 ASP A CA 1
ATOM 1489 C C . ASP A 1 199 ? -2.662 -6.780 -18.798 1.00 98.56 199 ASP A C 1
ATOM 1491 O O . ASP A 1 199 ? -2.097 -7.419 -17.900 1.00 98.56 199 ASP A O 1
ATOM 1495 N N . PRO A 1 200 ? -2.498 -7.106 -20.097 1.00 98.25 200 PRO A N 1
ATOM 1496 C CA . PRO A 1 200 ? -1.689 -8.243 -20.528 1.00 98.25 200 PRO A CA 1
ATOM 1497 C C . PRO A 1 200 ? -0.216 -8.111 -20.122 1.00 98.25 200 PRO A C 1
ATOM 1499 O O . PRO A 1 200 ? 0.464 -9.123 -19.954 1.00 98.25 200 PRO A O 1
ATOM 1502 N N . LYS A 1 201 ? 0.282 -6.889 -19.893 1.00 98.25 201 LYS A N 1
ATOM 1503 C CA . LYS A 1 201 ? 1.658 -6.652 -19.444 1.00 98.25 201 LYS A CA 1
ATOM 1504 C C . LYS A 1 201 ? 1.920 -7.162 -18.033 1.00 98.25 201 LYS A C 1
ATOM 1506 O O . LYS A 1 201 ? 3.085 -7.302 -17.679 1.00 98.25 201 LYS A O 1
ATOM 1511 N N . ARG A 1 202 ? 0.893 -7.540 -17.256 1.00 97.69 202 ARG A N 1
ATOM 1512 C CA . ARG A 1 202 ? 1.091 -8.252 -15.980 1.00 97.69 202 ARG A CA 1
ATOM 1513 C C . ARG A 1 202 ? 1.951 -9.515 -16.142 1.00 97.69 202 ARG A C 1
ATOM 1515 O O . ARG A 1 202 ? 2.625 -9.897 -15.194 1.00 97.69 202 ARG A O 1
ATOM 1522 N N . GLN A 1 203 ? 1.982 -10.110 -17.343 1.00 98.25 203 GLN A N 1
ATOM 1523 C CA . GLN A 1 203 ? 2.852 -11.245 -17.664 1.00 98.25 203 GLN A CA 1
ATOM 1524 C C . GLN A 1 203 ? 4.342 -10.929 -17.464 1.00 98.25 203 GLN A C 1
ATOM 1526 O O . GLN A 1 203 ? 5.064 -11.783 -16.966 1.00 98.25 203 GLN A O 1
ATOM 1531 N N . VAL A 1 204 ? 4.782 -9.689 -17.715 1.00 98.12 204 VAL A N 1
ATOM 1532 C CA . VAL A 1 204 ? 6.175 -9.259 -17.478 1.00 98.12 204 VAL A CA 1
ATOM 1533 C C . VAL A 1 204 ? 6.580 -9.469 -16.018 1.00 98.12 204 VAL A C 1
ATOM 1535 O O . VAL A 1 204 ? 7.706 -9.861 -15.736 1.00 98.12 204 VAL A O 1
ATOM 1538 N N . VAL A 1 205 ? 5.659 -9.242 -15.077 1.00 96.94 205 VAL A N 1
ATOM 1539 C CA . VAL A 1 205 ? 5.914 -9.437 -13.642 1.00 96.94 205 VAL A CA 1
ATOM 1540 C C . VAL A 1 205 ? 6.057 -10.922 -13.311 1.00 96.94 205 VAL A C 1
ATOM 1542 O O . VAL A 1 205 ? 6.905 -11.280 -12.498 1.00 96.94 205 VAL A O 1
ATOM 1545 N N . PHE A 1 206 ? 5.253 -11.784 -13.940 1.00 97.88 206 PHE A N 1
ATOM 1546 C CA . PHE A 1 206 ? 5.353 -13.233 -13.759 1.00 97.88 206 PHE A CA 1
ATOM 1547 C C . PHE A 1 206 ? 6.668 -13.774 -14.324 1.00 97.88 206 PHE A C 1
ATOM 1549 O O . PHE A 1 206 ? 7.384 -14.474 -13.613 1.00 97.88 206 PHE A O 1
ATOM 1556 N N . ASP A 1 207 ? 7.034 -13.372 -15.541 1.00 97.94 207 ASP A N 1
ATOM 1557 C CA . ASP A 1 207 ? 8.285 -13.782 -16.187 1.00 97.94 207 ASP A CA 1
ATOM 1558 C C . ASP A 1 207 ? 9.514 -13.274 -15.412 1.00 97.94 207 ASP A C 1
ATOM 1560 O O . ASP A 1 207 ? 10.564 -13.918 -15.368 1.00 97.94 207 ASP A O 1
ATOM 1564 N N . ALA A 1 208 ? 9.398 -12.112 -14.765 1.00 97.38 208 ALA A N 1
ATOM 1565 C CA . ALA A 1 208 ? 10.478 -11.542 -13.976 1.00 97.38 208 ALA A CA 1
ATOM 1566 C C . ALA A 1 208 ? 10.809 -12.369 -12.723 1.00 97.38 208 ALA A C 1
ATOM 1568 O O . ALA A 1 208 ? 11.926 -12.262 -12.225 1.00 97.38 208 ALA A O 1
ATOM 1569 N N . VAL A 1 209 ? 9.916 -13.234 -12.224 1.00 98.12 209 VAL A N 1
ATOM 1570 C CA . VAL A 1 209 ? 10.240 -14.127 -11.094 1.00 98.12 209 VAL A CA 1
ATOM 1571 C C . VAL A 1 209 ? 11.480 -14.969 -11.408 1.00 98.12 209 VAL A C 1
ATOM 1573 O O . VAL A 1 209 ? 12.417 -15.003 -10.609 1.00 98.12 209 VAL A O 1
ATOM 1576 N N . GLU A 1 210 ? 11.518 -15.581 -12.591 1.00 98.12 210 GLU A N 1
ATOM 1577 C CA . GLU A 1 210 ? 12.639 -16.413 -13.040 1.00 98.12 210 GLU A CA 1
ATOM 1578 C C . GLU A 1 210 ? 13.800 -15.576 -13.588 1.00 98.12 210 GLU A C 1
ATOM 1580 O O . GLU A 1 210 ? 14.958 -15.907 -13.351 1.00 98.12 210 GLU A O 1
ATOM 1585 N N . ASN A 1 211 ? 13.509 -14.470 -14.279 1.00 96.81 211 ASN A N 1
ATOM 1586 C CA . ASN A 1 211 ? 14.537 -13.697 -14.984 1.00 96.81 211 ASN A CA 1
ATOM 1587 C C . ASN A 1 211 ? 15.210 -12.606 -14.134 1.00 96.81 211 ASN A C 1
ATOM 1589 O O . ASN A 1 211 ? 16.327 -12.204 -14.440 1.00 96.81 211 ASN A O 1
ATOM 1593 N N . ALA A 1 212 ? 14.548 -12.118 -13.081 1.00 97.69 212 ALA A N 1
ATOM 1594 C CA . 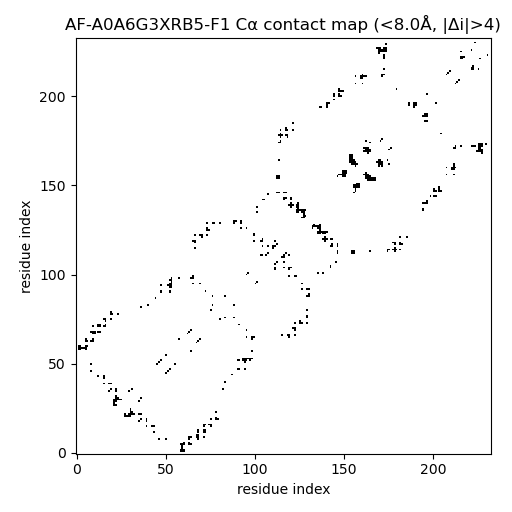ALA A 1 212 ? 15.021 -11.004 -12.257 1.00 97.69 212 ALA A CA 1
ATOM 1595 C C . ALA A 1 212 ? 15.260 -11.390 -10.792 1.00 97.69 212 ALA A C 1
ATOM 1597 O O . ALA A 1 212 ? 16.256 -10.956 -10.226 1.00 97.69 212 ALA A O 1
ATOM 1598 N N . TRP A 1 213 ? 14.399 -12.200 -10.155 1.00 98.00 213 TRP A N 1
ATOM 1599 C CA . TRP A 1 213 ? 14.579 -12.568 -8.736 1.00 98.00 213 TRP A CA 1
ATOM 1600 C C . TRP A 1 213 ? 15.372 -13.855 -8.533 1.00 98.00 213 TRP A C 1
ATOM 1602 O O . TRP A 1 213 ? 16.305 -13.857 -7.730 1.00 98.00 213 TRP A O 1
ATOM 1612 N N . ALA A 1 214 ? 15.029 -14.934 -9.243 1.00 98.12 214 ALA A N 1
ATOM 1613 C CA . ALA A 1 214 ? 15.663 -16.239 -9.054 1.00 98.12 214 ALA A CA 1
ATOM 1614 C C . ALA A 1 214 ? 17.207 -16.216 -9.136 1.00 98.12 214 ALA A C 1
ATOM 1616 O O . ALA A 1 214 ? 17.830 -16.857 -8.289 1.00 98.12 214 ALA A O 1
ATOM 1617 N N . PRO A 1 215 ? 17.858 -15.443 -10.034 1.00 97.75 215 PRO A N 1
ATOM 1618 C CA . PRO A 1 215 ? 19.322 -15.397 -10.110 1.00 97.75 215 PRO A CA 1
ATOM 1619 C C . PRO A 1 215 ? 20.007 -14.813 -8.864 1.00 97.75 215 PRO A C 1
ATOM 1621 O O . PRO A 1 215 ? 21.180 -15.091 -8.623 1.00 97.75 215 PRO A O 1
ATOM 1624 N N . PHE A 1 216 ? 19.293 -14.016 -8.061 1.00 97.56 216 PHE A N 1
ATOM 1625 C CA . PHE A 1 216 ? 19.816 -13.431 -6.822 1.00 97.56 216 PHE A CA 1
ATOM 1626 C C . PHE A 1 216 ? 19.473 -14.251 -5.575 1.00 97.56 216 PHE A C 1
ATOM 1628 O O . PHE A 1 216 ? 19.839 -13.838 -4.473 1.00 97.56 216 PHE A O 1
ATOM 1635 N N . LEU A 1 217 ? 18.788 -15.392 -5.724 1.00 97.81 217 LEU A N 1
ATOM 1636 C CA . LEU A 1 217 ? 18.475 -16.300 -4.626 1.00 97.81 217 LEU A CA 1
ATOM 1637 C C . LEU A 1 217 ? 19.504 -17.431 -4.547 1.00 97.81 217 LEU A C 1
ATOM 1639 O O . LEU A 1 217 ? 19.692 -18.189 -5.494 1.00 97.81 217 LEU A O 1
ATOM 1643 N N . PHE A 1 218 ? 20.137 -17.586 -3.385 1.00 97.69 218 PHE A N 1
ATOM 1644 C CA . PHE A 1 218 ? 21.108 -18.649 -3.133 1.00 97.69 218 PHE A CA 1
ATOM 1645 C C . PHE A 1 218 ? 20.818 -19.330 -1.793 1.00 97.69 218 PHE A C 1
ATOM 1647 O O . PHE A 1 218 ? 20.948 -18.721 -0.740 1.00 97.69 218 PHE A O 1
ATOM 1654 N N . ASN A 1 219 ? 20.398 -20.598 -1.796 1.00 97.31 219 ASN A N 1
ATOM 1655 C CA . ASN A 1 219 ? 20.092 -21.350 -0.565 1.00 97.31 219 ASN A CA 1
ATOM 1656 C C . ASN A 1 219 ? 19.161 -20.607 0.424 1.00 97.31 219 ASN A C 1
ATOM 1658 O O . ASN A 1 219 ? 19.323 -20.702 1.638 1.00 97.31 219 ASN A O 1
ATOM 1662 N N . GLY A 1 220 ? 18.189 -19.852 -0.100 1.00 95.44 220 GLY A N 1
ATOM 1663 C CA . GLY A 1 220 ? 17.205 -19.108 0.693 1.00 95.44 220 GLY A CA 1
ATOM 1664 C C . GLY A 1 220 ? 17.585 -17.666 1.049 1.00 95.44 220 GLY A C 1
ATOM 1665 O O . GLY A 1 220 ? 16.706 -16.933 1.497 1.00 95.44 220 GLY A O 1
ATOM 1666 N N . LEU A 1 221 ? 18.830 -17.223 0.817 1.00 97.38 221 LEU A N 1
ATOM 1667 C CA . LEU A 1 221 ? 19.201 -15.804 0.934 1.00 97.38 221 LEU A CA 1
ATOM 1668 C C . LEU A 1 221 ? 18.988 -15.068 -0.389 1.00 97.38 221 LEU A C 1
ATOM 1670 O O . LEU A 1 221 ? 19.143 -15.662 -1.454 1.00 97.38 221 LEU A O 1
ATOM 1674 N N . VAL A 1 222 ? 18.703 -13.768 -0.313 1.00 97.75 222 VAL A N 1
ATOM 1675 C CA . VAL A 1 222 ? 18.847 -12.842 -1.443 1.00 97.75 222 VAL A CA 1
ATOM 1676 C C . VAL A 1 222 ? 20.175 -12.099 -1.312 1.00 97.75 222 VAL A C 1
ATOM 1678 O O . VAL A 1 222 ? 20.525 -11.671 -0.216 1.00 97.75 222 VAL A O 1
ATOM 1681 N N . MET A 1 223 ? 20.944 -11.986 -2.395 1.00 98.25 223 MET A N 1
ATOM 1682 C CA . MET A 1 223 ? 22.284 -11.387 -2.343 1.00 98.25 223 MET A CA 1
ATOM 1683 C C . MET A 1 223 ? 22.246 -9.912 -1.896 1.00 98.25 223 MET A C 1
ATOM 1685 O O . MET A 1 223 ? 21.477 -9.107 -2.426 1.00 98.25 223 MET A O 1
ATOM 1689 N N . ASP A 1 224 ? 23.143 -9.527 -0.983 1.00 98.25 224 ASP A N 1
ATOM 1690 C CA . ASP A 1 224 ? 23.215 -8.166 -0.419 1.00 98.25 224 ASP A CA 1
ATOM 1691 C C . ASP A 1 224 ? 23.509 -7.074 -1.461 1.00 98.25 224 ASP A C 1
ATOM 1693 O O . ASP A 1 224 ? 23.116 -5.916 -1.297 1.00 98.25 224 ASP A O 1
ATOM 1697 N N . SER A 1 225 ? 24.148 -7.445 -2.573 1.00 97.75 225 SER A N 1
ATOM 1698 C CA . SER A 1 225 ? 24.482 -6.551 -3.690 1.00 97.75 225 SER A CA 1
ATOM 1699 C C . SER A 1 225 ? 23.260 -5.884 -4.335 1.00 97.75 225 SER A C 1
ATOM 1701 O O . SER A 1 225 ? 23.406 -4.844 -4.975 1.00 97.75 225 SER A O 1
ATOM 1703 N N . VAL A 1 226 ? 22.056 -6.430 -4.125 1.00 98.19 226 VAL A N 1
ATOM 1704 C CA . VAL A 1 226 ? 20.776 -5.876 -4.602 1.00 98.19 226 VAL A CA 1
ATOM 1705 C C . VAL A 1 226 ? 19.819 -5.490 -3.467 1.00 98.19 226 VAL A C 1
ATOM 1707 O O . VAL A 1 226 ? 18.637 -5.227 -3.705 1.00 98.19 226 VAL A O 1
ATOM 1710 N N . ALA A 1 227 ? 20.302 -5.447 -2.223 1.00 97.75 227 ALA A N 1
ATOM 1711 C CA . ALA A 1 227 ? 19.513 -5.063 -1.051 1.00 97.75 227 ALA A CA 1
ATOM 1712 C C . ALA A 1 227 ? 19.623 -3.560 -0.721 1.00 97.75 227 ALA A C 1
ATOM 1714 O O . ALA A 1 227 ? 18.792 -3.021 0.021 1.00 97.75 227 ALA A O 1
ATOM 1715 N N . GLY A 1 228 ? 20.607 -2.860 -1.300 1.00 97.94 228 GLY A N 1
ATOM 1716 C CA . GLY A 1 228 ? 20.845 -1.430 -1.106 1.00 97.94 228 GLY A CA 1
ATOM 1717 C C . GLY A 1 228 ? 21.045 -1.081 0.368 1.00 97.94 228 GLY A C 1
ATOM 1718 O O . GLY A 1 228 ? 21.760 -1.765 1.092 1.00 97.94 228 GLY A O 1
ATOM 1719 N N . ARG A 1 229 ? 20.373 -0.035 0.861 1.00 97.69 229 ARG A N 1
ATOM 1720 C CA . ARG A 1 229 ? 20.509 0.384 2.272 1.00 97.69 229 ARG A CA 1
ATOM 1721 C C . ARG A 1 229 ? 19.902 -0.599 3.284 1.00 97.69 229 ARG A C 1
ATOM 1723 O O . ARG A 1 229 ? 19.982 -0.346 4.479 1.00 97.69 229 ARG A O 1
ATOM 1730 N N . ALA A 1 230 ? 19.218 -1.653 2.832 1.00 97.44 230 ALA A N 1
ATOM 1731 C CA . ALA A 1 230 ? 18.573 -2.604 3.733 1.00 97.44 230 ALA A CA 1
ATOM 1732 C C . ALA A 1 230 ? 19.582 -3.485 4.489 1.00 97.44 230 ALA A C 1
ATOM 1734 O O . ALA A 1 230 ? 19.225 -3.986 5.545 1.00 97.44 230 ALA A O 1
ATOM 1735 N N . ILE A 1 231 ? 20.830 -3.587 4.014 1.00 97.56 231 ILE A N 1
ATOM 1736 C CA . ILE A 1 231 ? 21.909 -4.363 4.655 1.00 97.56 231 ILE A CA 1
ATOM 1737 C C . ILE A 1 231 ? 22.311 -3.848 6.048 1.00 97.56 231 ILE A C 1
ATOM 1739 O O . ILE A 1 231 ? 23.059 -4.506 6.759 1.00 97.56 231 ILE A O 1
ATOM 1743 N N . SER A 1 232 ? 21.869 -2.646 6.432 1.00 97.38 232 SER A N 1
ATOM 1744 C CA . SER A 1 232 ? 22.206 -2.019 7.715 1.00 97.38 232 SER A CA 1
ATOM 1745 C C . SER A 1 232 ? 21.084 -2.133 8.761 1.00 97.38 232 SER A C 1
ATOM 1747 O O . SER A 1 232 ? 20.979 -1.260 9.627 1.00 97.38 232 SER A O 1
ATOM 1749 N N . ARG A 1 233 ? 20.181 -3.108 8.625 1.00 94.00 233 ARG A N 1
ATOM 1750 C CA . ARG A 1 233 ? 19.044 -3.358 9.526 1.00 94.00 233 ARG A CA 1
ATOM 1751 C C . ARG A 1 233 ? 19.140 -4.759 10.096 1.00 94.00 233 ARG A C 1
ATOM 1753 O O . ARG A 1 233 ? 18.810 -4.891 11.292 1.00 94.00 233 ARG A O 1
#